Protein AF-E1F7E7-F1 (afdb_monomer_lite)

Sequence (342 aa):
MSQYYEPQNQPAEQGLVDSKRPFWAVEDFLESVDVELNMNDEAIWRLSDFNSRAVPPAIIDPRVIVVDGPIGAGKSTFCRHLKKYLIDHGFEATIIEEAVADKRFGENGGITLEEYYKNPRELAFQFQEQVVHALGKQLLHCRFAEEYQQYDFIIFDRWLPSASAFILFKMRDGYITKEQGQYLHYLIDHYMLRAGILPAFHIRFAIDPSICEDHIKDRASDDPHRLCELEALDTIRQTNDFLLEHRGVYNPLVAIEPGNVRTIWSGGQYCLIKAAAVTRQFVITDAWFEDNELHNRQYNFTIGDMQISSEIFFERLFAWARKKLFKAEPLSFENFEKVLTE

Radius of gyration: 20.92 Å; chains: 1; bounding box: 57×59×51 Å

Foldseek 3Di:
DDDDDDPPDDDDDDDDDDDPDPLQALVNLVVLFPVVCLPDVVNQVVLQPDDDPDQPAQFEDLQEAEEAAAQLLCRVVLQVVLCVVQVVVPFAEDEDEQLLPPPCQCVVVAAHPLNCLVPVLQCVLRSLLSSLVSLLVVLQCCQPPPVNVRGLHYYYHDHSLLSLLVLSLCSNVVSAPSVSSVVSLVSSLVSCRRSSYDYLAYEYELEQLVSSLVSLVVVCVVDVVSVSCPVCSVVSSSSNVSCNVVVSDRDRGDPDDPPDPDDDRRNSNVSVVLVVVNRHYWYWHDWDWDQDPVRPTWIWTDTPNDIDTSVVVSVVSVVVSVVAVVPDDGCDPVNVVVVVVD

pLDDT: mean 71.02, std 20.92, range [21.3, 96.75]

Structure (mmCIF, N/CA/C/O backbone):
data_AF-E1F7E7-F1
#
_entry.id   AF-E1F7E7-F1
#
loop_
_atom_site.group_PDB
_atom_site.id
_atom_site.type_symbol
_atom_site.label_atom_id
_atom_site.label_alt_id
_atom_site.label_comp_id
_atom_site.label_asym_id
_atom_site.label_entity_id
_atom_site.label_seq_id
_atom_site.pdbx_PDB_ins_code
_atom_site.Cartn_x
_atom_site.Cartn_y
_atom_site.Cartn_z
_atom_site.occupancy
_atom_site.B_iso_or_equiv
_atom_site.auth_seq_id
_atom_site.auth_comp_id
_atom_site.auth_asym_id
_atom_site.auth_atom_id
_atom_site.pdbx_PDB_model_num
ATOM 1 N N . MET A 1 1 ? 14.581 -4.911 25.663 1.00 23.80 1 MET A N 1
ATOM 2 C CA . MET A 1 1 ? 15.454 -3.736 25.490 1.00 23.80 1 MET A CA 1
ATOM 3 C C . MET A 1 1 ? 15.663 -3.576 24.005 1.00 23.80 1 MET A C 1
ATOM 5 O O . MET A 1 1 ? 16.157 -4.499 23.375 1.00 23.80 1 MET A O 1
ATOM 9 N N . SER A 1 2 ? 15.136 -2.481 23.463 1.00 30.42 2 SER A N 1
ATOM 10 C CA . SER A 1 2 ? 15.413 -2.015 22.110 1.00 30.42 2 SER A CA 1
ATOM 11 C C . SER A 1 2 ? 16.918 -1.871 21.920 1.00 30.42 2 SER A C 1
ATOM 13 O O . SER A 1 2 ? 17.578 -1.443 22.864 1.00 30.42 2 SER A O 1
ATOM 15 N N . GLN A 1 3 ? 17.424 -2.208 20.730 1.00 21.30 3 GLN A N 1
ATOM 16 C CA . GLN A 1 3 ? 18.365 -1.382 19.969 1.00 21.30 3 GLN A CA 1
ATOM 17 C C . GLN A 1 3 ? 18.886 -2.094 18.702 1.00 21.30 3 GLN A C 1
ATOM 19 O O . GLN A 1 3 ? 19.358 -3.220 18.758 1.00 21.30 3 GLN A O 1
ATOM 24 N N . TYR A 1 4 ? 18.782 -1.345 17.602 1.00 26.48 4 TYR A N 1
ATOM 25 C CA . TYR A 1 4 ? 19.621 -1.286 16.402 1.00 26.48 4 TYR A CA 1
ATOM 26 C C . TYR A 1 4 ? 19.690 -2.421 15.362 1.00 26.48 4 TYR A C 1
ATOM 28 O O . TYR A 1 4 ? 20.018 -3.574 15.605 1.00 26.48 4 TYR A O 1
ATOM 36 N N . TYR A 1 5 ? 19.408 -1.959 14.142 1.00 27.27 5 TYR A N 1
ATOM 37 C CA . TYR A 1 5 ? 19.838 -2.432 12.834 1.00 27.27 5 TYR A CA 1
ATOM 38 C C . TYR A 1 5 ? 21.371 -2.282 12.746 1.00 27.27 5 TYR A C 1
ATOM 40 O O . TYR A 1 5 ? 21.868 -1.174 12.941 1.00 27.27 5 TYR A O 1
ATOM 48 N N . GLU A 1 6 ? 22.116 -3.348 12.445 1.00 26.31 6 GLU A N 1
ATOM 49 C CA . GLU A 1 6 ? 23.530 -3.255 12.046 1.00 26.31 6 GLU A CA 1
ATOM 50 C C . GLU A 1 6 ? 23.687 -3.723 10.584 1.00 26.31 6 GLU A C 1
ATOM 52 O O . GLU A 1 6 ? 23.492 -4.908 10.308 1.00 26.31 6 GLU A O 1
ATOM 57 N N . PRO A 1 7 ? 24.048 -2.827 9.641 1.00 31.36 7 PRO A N 1
ATOM 58 C CA . PRO A 1 7 ? 24.218 -3.137 8.213 1.00 31.36 7 PRO A CA 1
ATOM 59 C C . PRO A 1 7 ? 25.496 -3.911 7.827 1.00 31.36 7 PRO A C 1
ATOM 61 O O . PRO A 1 7 ? 25.862 -3.919 6.659 1.00 31.36 7 PRO A O 1
ATOM 64 N N . GLN A 1 8 ? 26.230 -4.523 8.764 1.00 32.47 8 GLN A N 1
ATOM 65 C CA . GLN A 1 8 ? 27.632 -4.921 8.515 1.00 32.47 8 GLN A CA 1
ATOM 66 C C . GLN A 1 8 ? 27.903 -6.431 8.424 1.00 32.47 8 GLN A C 1
ATOM 68 O O . GLN A 1 8 ? 29.053 -6.848 8.513 1.00 32.47 8 GLN A O 1
ATOM 73 N N . ASN A 1 9 ? 26.891 -7.271 8.193 1.00 28.05 9 ASN A N 1
ATOM 74 C CA . ASN A 1 9 ? 27.091 -8.718 8.041 1.00 28.05 9 ASN A CA 1
ATOM 75 C C . ASN A 1 9 ? 26.498 -9.261 6.731 1.00 28.05 9 ASN A C 1
ATOM 77 O O . ASN A 1 9 ? 25.464 -9.920 6.754 1.00 28.05 9 ASN A O 1
ATOM 81 N N . GLN A 1 10 ? 27.178 -9.040 5.600 1.00 30.22 10 GLN A N 1
ATOM 82 C CA . GLN A 1 10 ? 27.965 -10.087 4.919 1.00 30.22 10 GLN A CA 1
ATOM 83 C C . GLN A 1 10 ? 28.640 -9.564 3.628 1.00 30.22 10 GLN A C 1
ATOM 85 O O . GLN A 1 10 ? 28.115 -8.660 2.983 1.00 30.22 10 GLN A O 1
ATOM 90 N N . PRO A 1 11 ? 29.809 -10.117 3.244 1.00 33.47 11 PRO A N 1
ATOM 91 C CA . PRO A 1 11 ? 30.557 -9.708 2.062 1.00 33.47 11 PRO A CA 1
ATOM 92 C C . PRO A 1 11 ? 30.103 -10.501 0.828 1.00 33.47 11 PRO A C 1
ATOM 94 O O . PRO A 1 11 ? 30.000 -11.725 0.883 1.00 33.47 11 PRO A O 1
ATOM 97 N N . ALA A 1 12 ? 29.926 -9.836 -0.311 1.00 29.81 12 ALA A N 1
ATOM 98 C CA . ALA A 1 12 ? 29.993 -10.516 -1.600 1.00 29.81 12 ALA A CA 1
ATOM 99 C C . ALA A 1 12 ? 31.418 -10.370 -2.150 1.00 29.81 12 ALA A C 1
ATOM 101 O O . ALA A 1 12 ? 31.915 -9.260 -2.352 1.00 29.81 12 ALA A O 1
ATOM 102 N N . GLU A 1 13 ? 32.095 -11.505 -2.326 1.00 30.09 13 GLU A N 1
ATOM 103 C CA . GLU A 1 13 ? 33.429 -11.598 -2.914 1.00 30.09 13 GLU A CA 1
ATOM 104 C C . GLU A 1 13 ? 33.496 -10.991 -4.325 1.00 30.09 13 GLU A C 1
ATOM 106 O O . GLU A 1 13 ? 32.544 -11.002 -5.105 1.00 30.09 13 GLU A O 1
ATOM 111 N N . GLN A 1 14 ? 34.678 -10.460 -4.637 1.00 34.84 14 GLN A N 1
ATOM 112 C CA . GLN A 1 14 ? 35.001 -9.763 -5.873 1.00 34.84 14 GLN A CA 1
ATOM 113 C C . GLN A 1 14 ? 35.002 -10.681 -7.099 1.00 34.84 14 GLN A C 1
ATOM 115 O O . GLN A 1 14 ? 35.739 -11.664 -7.158 1.00 34.84 14 GLN A O 1
ATOM 120 N N . GLY A 1 15 ? 34.319 -10.218 -8.148 1.00 38.06 15 GLY A N 1
ATOM 121 C CA . GLY A 1 15 ? 34.655 -10.539 -9.532 1.00 38.06 15 GLY A CA 1
ATOM 122 C C . GLY A 1 15 ? 33.572 -11.298 -10.280 1.00 38.06 15 GLY A C 1
ATOM 123 O O . GLY A 1 15 ? 33.699 -12.502 -10.432 1.00 38.06 15 GLY A O 1
ATOM 124 N N . LEU A 1 16 ? 32.556 -10.581 -10.783 1.00 32.88 16 LEU A N 1
ATOM 125 C CA . LEU A 1 16 ? 31.755 -10.908 -11.980 1.00 32.88 16 LEU A CA 1
ATOM 126 C C . LEU A 1 16 ? 30.580 -9.919 -12.120 1.00 32.88 16 LEU A C 1
ATOM 128 O O . LEU A 1 16 ? 29.428 -10.298 -11.963 1.00 32.88 16 LEU A O 1
ATOM 132 N N . VAL A 1 17 ? 30.842 -8.647 -12.441 1.00 32.62 17 VAL A N 1
ATOM 133 C CA . VAL A 1 17 ? 29.815 -7.785 -13.059 1.00 32.62 17 VAL A CA 1
ATOM 134 C C . VAL A 1 17 ? 30.469 -6.921 -14.138 1.00 32.62 17 VAL A C 1
ATOM 136 O O . VAL A 1 17 ? 31.483 -6.261 -13.915 1.00 32.62 17 VAL A O 1
ATOM 139 N N . ASP A 1 18 ? 29.908 -7.020 -15.338 1.00 32.31 18 ASP A N 1
ATOM 140 C CA . ASP A 1 18 ? 30.358 -6.439 -16.600 1.00 32.31 18 ASP A CA 1
ATOM 141 C C . ASP A 1 18 ? 30.410 -4.895 -16.558 1.00 32.31 18 ASP A C 1
ATOM 143 O O . ASP A 1 18 ? 29.468 -4.216 -16.152 1.00 32.31 18 ASP A O 1
ATOM 147 N N . SER A 1 19 ? 31.537 -4.329 -16.989 1.00 34.06 19 SER A N 1
ATOM 148 C CA . SER A 1 19 ? 32.031 -2.984 -16.656 1.00 34.06 19 SER A CA 1
ATOM 149 C C . SER A 1 19 ? 31.518 -1.846 -17.548 1.00 34.06 19 SER A C 1
ATOM 151 O O . SER A 1 19 ? 32.189 -0.820 -17.683 1.00 34.06 19 SER A O 1
ATOM 153 N N . LYS A 1 20 ? 30.361 -1.989 -18.209 1.00 33.56 20 LYS A N 1
ATOM 154 C CA . LYS A 1 20 ? 29.950 -1.016 -19.248 1.00 33.56 20 LYS A CA 1
ATOM 155 C C . LYS A 1 20 ? 28.542 -0.438 -19.169 1.00 33.56 20 LYS A C 1
ATOM 157 O O . LYS A 1 20 ? 28.141 0.275 -20.089 1.00 33.56 20 LYS A O 1
ATOM 162 N N . ARG A 1 21 ? 27.822 -0.619 -18.064 1.00 35.22 21 ARG A N 1
ATOM 163 C CA . ARG A 1 21 ? 26.682 0.245 -17.711 1.00 35.22 21 ARG A CA 1
ATOM 164 C C . ARG A 1 21 ? 26.723 0.518 -16.211 1.00 35.22 21 ARG A C 1
ATOM 166 O O . ARG A 1 21 ? 27.009 -0.422 -15.474 1.00 35.22 21 ARG A O 1
ATOM 173 N N . PRO A 1 22 ? 26.469 1.752 -15.746 1.00 37.91 22 PRO A N 1
ATOM 174 C CA . PRO A 1 22 ? 26.383 2.002 -14.322 1.00 37.91 22 PRO A CA 1
ATOM 175 C C . PRO A 1 22 ? 25.060 1.399 -13.840 1.00 37.91 22 PRO A C 1
ATOM 177 O O . PRO A 1 22 ? 23.999 2.011 -13.948 1.00 37.91 22 PRO A O 1
ATOM 180 N N . PHE A 1 23 ? 25.122 0.143 -13.405 1.00 40.44 23 PHE A N 1
ATOM 181 C CA . PHE 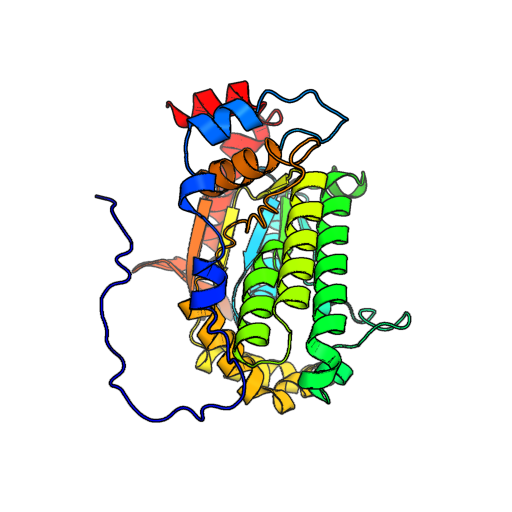A 1 23 ? 24.140 -0.411 -12.492 1.00 40.44 23 PHE A CA 1
ATOM 182 C C . PHE A 1 23 ? 24.378 0.303 -11.168 1.00 40.44 23 PHE A C 1
ATOM 184 O O . PHE A 1 23 ? 25.409 0.096 -10.536 1.00 40.44 23 PHE A O 1
ATOM 191 N N . TRP A 1 24 ? 23.480 1.218 -10.826 1.00 47.66 24 TRP A N 1
ATOM 192 C CA . TRP A 1 24 ? 23.443 1.809 -9.498 1.00 47.66 24 TRP A CA 1
ATOM 193 C C . TRP A 1 24 ? 22.647 0.846 -8.630 1.00 47.66 24 TRP A C 1
ATOM 195 O O . TRP A 1 24 ? 21.493 0.550 -8.953 1.00 47.66 24 TRP A O 1
ATOM 205 N N . ALA A 1 25 ? 23.276 0.311 -7.592 1.00 54.91 25 ALA A N 1
ATOM 206 C CA . ALA A 1 25 ? 22.600 -0.566 -6.654 1.00 54.91 25 ALA A CA 1
ATOM 207 C C . ALA A 1 25 ? 21.580 0.263 -5.838 1.00 54.91 25 ALA A C 1
ATOM 209 O O . ALA A 1 25 ? 21.714 1.485 -5.724 1.00 54.91 25 ALA A O 1
ATOM 210 N N . VAL A 1 26 ? 20.520 -0.357 -5.306 1.00 49.59 26 VAL A N 1
ATOM 211 C CA . VAL A 1 26 ? 19.515 0.347 -4.469 1.00 49.59 26 VAL A CA 1
ATOM 212 C C . VAL A 1 26 ? 20.194 1.001 -3.265 1.00 49.59 26 VAL A C 1
ATOM 214 O O . VAL A 1 26 ? 19.817 2.091 -2.839 1.00 49.59 26 VAL A O 1
ATOM 217 N N . GLU A 1 27 ? 21.247 0.357 -2.785 1.00 52.66 27 GLU A N 1
ATOM 218 C CA . GLU A 1 27 ? 22.168 0.796 -1.753 1.00 52.66 27 GLU A CA 1
ATOM 219 C C . GLU A 1 27 ? 22.788 2.151 -2.114 1.00 52.66 27 GLU A C 1
ATOM 221 O O . GLU A 1 27 ? 22.689 3.072 -1.315 1.00 52.66 27 GLU A O 1
ATOM 226 N N . ASP A 1 28 ? 23.277 2.349 -3.344 1.00 53.03 28 ASP A N 1
ATOM 227 C CA . ASP A 1 28 ? 23.851 3.631 -3.788 1.00 53.03 28 ASP A CA 1
ATOM 228 C C . ASP A 1 28 ? 22.810 4.766 -3.795 1.00 53.03 28 ASP A C 1
ATOM 230 O O . ASP A 1 28 ? 23.128 5.939 -3.578 1.00 53.03 28 ASP A O 1
ATOM 234 N N . PHE A 1 29 ? 21.544 4.445 -4.091 1.00 52.44 29 PHE A N 1
ATOM 235 C CA . PHE A 1 29 ? 20.455 5.417 -4.008 1.00 52.44 29 PHE A CA 1
ATOM 236 C C . PHE A 1 29 ? 20.167 5.791 -2.553 1.00 52.44 29 PHE A C 1
ATOM 238 O O . PHE A 1 29 ? 20.100 6.984 -2.246 1.00 52.44 29 PHE A O 1
ATOM 245 N N . LEU A 1 30 ? 20.045 4.795 -1.672 1.00 48.91 30 LEU A N 1
ATOM 246 C CA . LEU A 1 30 ? 19.826 4.994 -0.240 1.00 48.91 30 LEU A CA 1
ATOM 247 C C . LEU A 1 30 ? 20.995 5.739 0.420 1.00 48.91 30 LEU A C 1
ATOM 249 O O . LEU A 1 30 ? 20.752 6.629 1.225 1.00 48.91 30 LEU A O 1
ATOM 253 N N . GLU A 1 31 ? 22.237 5.450 0.032 1.00 50.66 31 GLU A N 1
ATOM 254 C CA . GLU A 1 31 ? 23.447 6.149 0.486 1.00 50.66 31 GLU A CA 1
ATOM 255 C C . GLU A 1 31 ? 23.534 7.582 -0.051 1.00 50.66 31 GLU A C 1
ATOM 257 O O . GLU A 1 31 ? 24.062 8.469 0.617 1.00 50.66 31 GLU A O 1
ATOM 262 N N . SER A 1 32 ? 22.993 7.845 -1.246 1.00 46.47 32 SER A N 1
ATOM 263 C CA . SER A 1 32 ? 22.914 9.209 -1.785 1.00 46.47 32 SER A CA 1
ATOM 264 C C . SER A 1 32 ? 21.874 10.088 -1.084 1.00 46.47 32 SER A C 1
ATOM 266 O O . SER A 1 32 ? 21.859 11.303 -1.295 1.00 46.47 32 SER A O 1
ATOM 268 N N . VAL A 1 33 ? 21.005 9.490 -0.266 1.00 46.53 33 VAL A N 1
ATOM 269 C CA . VAL A 1 33 ? 20.040 10.200 0.571 1.00 46.53 33 VAL A CA 1
ATOM 270 C C . VAL A 1 33 ? 20.626 10.319 1.974 1.00 46.53 33 VAL A C 1
ATOM 272 O O . VAL A 1 33 ? 20.743 9.337 2.698 1.00 46.53 33 VAL A O 1
ATOM 275 N N . ASP A 1 34 ? 20.985 11.536 2.383 1.00 48.97 34 ASP A N 1
ATOM 276 C CA . ASP A 1 34 ? 21.579 11.773 3.702 1.00 48.97 34 ASP A CA 1
ATOM 277 C C . ASP A 1 34 ? 20.511 11.693 4.809 1.00 48.97 34 ASP A C 1
ATOM 279 O O . ASP A 1 34 ? 19.852 12.673 5.167 1.00 48.97 34 ASP A O 1
ATOM 283 N N . VAL A 1 35 ? 20.292 10.479 5.316 1.00 44.72 35 VAL A N 1
ATOM 284 C CA . VAL A 1 35 ? 19.327 10.188 6.386 1.00 44.72 35 VAL A CA 1
ATOM 285 C C . VAL A 1 35 ? 19.744 10.839 7.711 1.00 44.72 35 VAL A C 1
ATOM 287 O O . VAL A 1 35 ? 18.876 11.268 8.471 1.00 44.72 35 VAL A O 1
ATOM 290 N N . GLU A 1 36 ? 21.045 10.971 7.984 1.00 43.16 36 GLU A N 1
ATOM 291 C CA . GLU A 1 36 ? 21.549 11.564 9.230 1.00 43.16 36 GLU A CA 1
ATOM 292 C C . GLU A 1 36 ? 21.272 13.071 9.298 1.00 43.16 36 GLU A C 1
ATOM 294 O O . GLU A 1 36 ? 20.813 13.567 10.332 1.00 43.16 36 GLU A O 1
ATOM 299 N N . LEU A 1 37 ? 21.442 13.797 8.186 1.00 46.12 37 LEU A N 1
ATOM 300 C CA . LEU A 1 37 ? 21.036 15.203 8.072 1.00 46.12 37 LEU A CA 1
ATOM 301 C C . LEU A 1 37 ? 19.534 15.396 8.329 1.00 46.12 37 LEU A C 1
ATOM 303 O O . LEU A 1 37 ? 19.144 16.390 8.946 1.00 46.12 37 LEU A O 1
ATOM 307 N N . ASN A 1 38 ? 18.696 14.444 7.907 1.00 41.12 38 ASN A N 1
ATOM 308 C CA . ASN A 1 38 ? 17.238 14.493 8.086 1.00 41.12 38 ASN A CA 1
ATOM 309 C C . ASN A 1 38 ? 16.777 14.153 9.512 1.00 41.12 38 ASN A C 1
ATOM 311 O O . ASN A 1 38 ? 15.628 14.422 9.870 1.00 41.12 38 ASN A O 1
ATOM 315 N N . MET A 1 39 ? 17.656 13.565 10.326 1.00 44.25 39 MET A N 1
ATOM 316 C CA . MET A 1 39 ? 17.372 13.168 11.706 1.00 44.25 39 MET A CA 1
ATOM 317 C C . MET A 1 39 ? 18.038 14.066 12.759 1.00 44.25 39 MET A C 1
ATOM 319 O O . MET A 1 39 ? 17.847 13.838 13.952 1.00 44.25 39 MET A O 1
ATOM 323 N N . ASN A 1 40 ? 18.788 15.092 12.351 1.00 54.09 40 ASN A N 1
ATOM 324 C CA . ASN A 1 40 ? 19.423 16.035 13.271 1.00 54.09 40 ASN A CA 1
ATOM 325 C C . ASN A 1 40 ? 18.404 17.036 13.853 1.00 54.09 40 ASN A C 1
ATOM 327 O O . ASN A 1 40 ? 17.783 17.799 13.112 1.00 54.09 40 ASN A O 1
ATOM 331 N N . ASP A 1 41 ? 18.295 17.089 15.185 1.00 51.03 41 ASP A N 1
ATOM 332 C CA . ASP A 1 41 ? 17.372 17.960 15.928 1.00 51.03 41 ASP A CA 1
ATOM 333 C C . ASP A 1 41 ? 17.524 19.466 15.611 1.00 51.03 41 ASP A C 1
ATOM 335 O O . ASP A 1 41 ? 16.538 20.203 15.614 1.00 51.03 41 ASP A O 1
ATOM 339 N N . GLU A 1 42 ? 18.729 19.950 15.283 1.00 56.22 42 GLU A N 1
ATOM 340 C CA . GLU A 1 42 ? 18.957 21.356 14.913 1.00 56.22 42 GLU A CA 1
ATOM 341 C C . GLU A 1 42 ? 18.470 21.665 13.491 1.00 56.22 42 GLU A C 1
ATOM 343 O O . GLU A 1 42 ? 17.891 22.729 13.244 1.00 56.22 42 GLU A O 1
ATOM 348 N N . ALA A 1 43 ? 18.677 20.730 12.557 1.00 49.91 43 ALA A N 1
ATOM 349 C CA . ALA A 1 43 ? 18.090 20.826 11.226 1.00 49.91 43 ALA A CA 1
ATOM 350 C C . ALA A 1 43 ? 16.564 20.826 11.368 1.00 49.91 43 ALA A C 1
ATOM 352 O O . ALA A 1 43 ? 15.912 21.774 10.951 1.00 49.91 43 ALA A O 1
ATOM 353 N N . ILE A 1 44 ? 16.015 19.852 12.088 1.00 48.62 44 ILE A N 1
ATOM 354 C CA . ILE A 1 44 ? 14.592 19.723 12.420 1.00 48.62 44 ILE A CA 1
ATOM 355 C C . ILE A 1 44 ? 13.988 21.019 12.998 1.00 48.62 44 ILE A C 1
ATOM 357 O O . ILE A 1 44 ? 12.941 21.466 12.530 1.00 48.62 44 ILE A O 1
ATOM 361 N N . TRP A 1 45 ? 14.647 21.661 13.967 1.00 48.94 45 TRP A N 1
ATOM 362 C CA . TRP A 1 45 ? 14.143 22.876 14.619 1.00 48.94 45 TRP A CA 1
ATOM 363 C C . TRP A 1 45 ? 14.084 24.086 13.672 1.00 48.94 45 TRP A C 1
ATOM 365 O O . TRP A 1 45 ? 13.079 24.797 13.604 1.00 48.94 45 TRP A O 1
ATOM 375 N N . ARG A 1 46 ? 15.127 24.298 12.858 1.00 47.97 46 ARG A N 1
ATOM 376 C CA . ARG A 1 46 ? 15.145 25.380 11.849 1.00 47.97 46 ARG A CA 1
ATOM 377 C C . ARG A 1 46 ? 14.072 25.195 10.777 1.00 47.97 46 ARG A C 1
ATOM 379 O O . ARG A 1 46 ? 13.627 26.156 10.151 1.00 47.97 46 ARG A O 1
ATOM 386 N N . LEU A 1 47 ? 13.687 23.946 10.554 1.00 45.34 47 LEU A N 1
ATOM 387 C CA . LEU A 1 47 ? 12.738 23.519 9.544 1.00 45.34 47 LEU A CA 1
ATOM 388 C C . LEU A 1 47 ? 11.272 23.647 10.006 1.00 45.34 47 LEU A C 1
ATOM 390 O O . LEU A 1 47 ? 10.398 23.798 9.147 1.00 45.34 47 LEU A O 1
ATOM 394 N N . SER A 1 48 ? 11.000 23.649 11.318 1.00 45.66 48 SER A N 1
ATOM 395 C CA . SER A 1 48 ? 9.676 23.920 11.906 1.00 45.66 48 SER A CA 1
ATOM 396 C C . SER A 1 48 ? 9.309 25.409 11.996 1.00 45.66 48 SER A C 1
ATOM 398 O O . SER A 1 48 ? 8.127 25.736 12.063 1.00 45.66 48 SER A O 1
ATOM 400 N N . ASP A 1 49 ? 10.290 26.313 11.942 1.00 46.31 49 ASP A N 1
ATOM 401 C CA . ASP A 1 49 ? 10.113 27.751 12.219 1.00 46.31 49 ASP A CA 1
ATOM 402 C C . ASP A 1 49 ? 9.719 28.606 10.986 1.00 46.31 49 ASP A C 1
ATOM 404 O O . ASP A 1 49 ? 9.672 29.838 11.041 1.00 46.31 49 ASP A O 1
ATOM 408 N N . PHE A 1 50 ? 9.421 27.983 9.836 1.00 41.78 50 PHE A N 1
ATOM 409 C CA . PHE A 1 50 ? 9.126 28.700 8.588 1.00 41.78 50 PHE A CA 1
ATOM 410 C C . PHE A 1 50 ? 7.624 28.923 8.345 1.00 41.78 50 PHE A C 1
ATOM 412 O O . PHE A 1 50 ? 6.846 27.993 8.136 1.00 41.78 50 PHE A O 1
ATOM 419 N N . ASN A 1 51 ? 7.240 30.203 8.307 1.00 43.44 51 ASN A N 1
ATOM 420 C CA . ASN A 1 51 ? 5.874 30.705 8.145 1.00 43.44 51 ASN A CA 1
ATOM 421 C C . ASN A 1 51 ? 5.061 30.050 7.006 1.00 43.44 51 ASN A C 1
ATOM 423 O O . ASN A 1 51 ? 5.343 30.188 5.813 1.00 43.44 51 ASN A O 1
ATOM 427 N N . SER A 1 52 ? 3.980 29.416 7.450 1.00 42.91 52 SER A N 1
ATOM 428 C CA . SER A 1 52 ? 2.791 28.911 6.767 1.00 42.91 52 SER A CA 1
ATOM 429 C C . SER A 1 52 ? 2.316 29.694 5.528 1.00 42.91 52 SER A C 1
ATOM 431 O O . SER A 1 52 ? 1.614 30.702 5.592 1.00 42.91 52 SER A O 1
ATOM 433 N N . ARG A 1 53 ? 2.524 29.101 4.349 1.00 41.44 53 ARG A N 1
ATOM 434 C CA . ARG A 1 53 ? 1.494 29.122 3.297 1.00 41.44 53 ARG A CA 1
ATOM 435 C C . ARG A 1 53 ? 0.708 27.813 3.370 1.00 41.44 53 ARG A C 1
ATOM 437 O O . ARG A 1 53 ? 1.036 26.856 2.685 1.00 41.44 53 ARG A O 1
ATOM 444 N N . ALA A 1 54 ? -0.286 27.806 4.262 1.00 48.38 54 ALA A N 1
ATOM 445 C CA . ALA A 1 54 ? -1.432 26.892 4.359 1.00 48.38 54 ALA A CA 1
ATOM 446 C C . ALA A 1 54 ? -1.215 25.426 3.915 1.00 48.38 54 ALA A C 1
ATOM 448 O O . ALA A 1 54 ? -1.953 24.911 3.076 1.00 48.38 54 ALA A O 1
ATOM 449 N N . VAL A 1 55 ? -0.232 24.736 4.496 1.00 47.69 55 VAL A N 1
ATOM 450 C CA . VAL A 1 55 ? -0.240 23.268 4.557 1.00 47.69 55 VAL A CA 1
ATOM 451 C C . VAL A 1 55 ? -0.747 22.910 5.955 1.00 47.69 55 VAL A C 1
ATOM 453 O O . VAL A 1 55 ? -0.169 23.408 6.925 1.00 47.69 55 VAL A O 1
ATOM 456 N N . PRO A 1 56 ? -1.856 22.159 6.097 1.00 50.09 56 PRO A N 1
ATOM 457 C CA . PRO A 1 56 ? -2.357 21.790 7.415 1.00 50.09 56 PRO A CA 1
ATOM 458 C C . PRO A 1 56 ? -1.283 20.982 8.162 1.00 50.09 56 PRO A C 1
ATOM 460 O O . PRO A 1 56 ? -0.569 20.205 7.524 1.00 50.09 56 PRO A O 1
ATOM 463 N N . PRO A 1 57 ? -1.139 21.152 9.490 1.00 52.97 57 PRO A N 1
ATOM 464 C CA . PRO A 1 57 ? -0.196 20.349 10.260 1.00 52.97 57 PRO A CA 1
ATOM 465 C C . PRO A 1 57 ? -0.506 18.866 10.041 1.00 52.97 57 PRO A C 1
ATOM 467 O O . PRO A 1 57 ? -1.681 18.492 9.953 1.00 52.97 57 PRO A O 1
ATOM 470 N N . ALA A 1 58 ? 0.530 18.030 9.928 1.00 64.31 58 ALA A N 1
ATOM 471 C CA . ALA A 1 58 ? 0.296 16.601 9.796 1.00 64.31 58 ALA A CA 1
ATOM 472 C C . ALA A 1 58 ? -0.353 16.075 11.081 1.00 64.31 58 ALA A C 1
ATOM 474 O O . ALA A 1 58 ? 0.098 16.390 12.183 1.00 64.31 58 ALA A O 1
ATOM 475 N N . ILE A 1 59 ? -1.415 15.290 10.931 1.00 65.06 59 ILE A N 1
ATOM 476 C CA . ILE A 1 59 ? -2.148 14.693 12.042 1.00 65.06 59 ILE A CA 1
ATOM 477 C C . ILE A 1 59 ? -2.087 13.176 11.964 1.00 65.06 59 ILE A C 1
ATOM 479 O O . ILE A 1 59 ? -2.039 12.593 10.881 1.00 65.06 59 ILE A O 1
ATOM 483 N N . ILE A 1 60 ? -2.172 12.539 13.124 1.00 70.00 60 ILE A N 1
ATOM 484 C CA . ILE A 1 60 ? -2.530 11.126 13.207 1.00 70.00 60 ILE A CA 1
ATOM 485 C C . ILE A 1 60 ? -4.041 11.067 13.280 1.00 70.00 60 ILE A C 1
ATOM 487 O O . ILE A 1 60 ? -4.635 11.576 14.233 1.00 70.00 60 ILE A O 1
ATOM 491 N N . ASP A 1 61 ? -4.651 10.466 12.270 1.00 78.00 61 ASP A N 1
ATOM 492 C CA . ASP A 1 61 ? -6.088 10.274 12.243 1.00 78.00 61 ASP A CA 1
ATOM 493 C C . ASP A 1 61 ? -6.427 8.924 12.900 1.00 78.00 61 ASP A C 1
ATOM 495 O O . ASP A 1 61 ? -6.085 7.871 12.351 1.00 78.00 61 ASP A O 1
ATOM 499 N N . PRO A 1 62 ? -7.091 8.916 14.074 1.00 74.69 62 PRO A N 1
ATOM 500 C CA . PRO A 1 62 ? -7.460 7.684 14.771 1.00 74.69 62 PRO A CA 1
ATOM 501 C C . PRO A 1 62 ? -8.422 6.794 13.978 1.00 74.69 62 PRO A C 1
ATOM 503 O O . PRO A 1 62 ? -8.552 5.617 14.310 1.00 74.69 62 PRO A O 1
ATOM 506 N N . ARG A 1 63 ? -9.077 7.343 12.949 1.00 86.44 63 ARG A N 1
ATOM 507 C CA . ARG A 1 63 ? -10.004 6.628 12.067 1.00 86.44 63 ARG A CA 1
ATOM 508 C C . ARG A 1 63 ? -9.271 5.843 10.983 1.00 86.44 63 ARG A C 1
ATOM 510 O O . ARG A 1 63 ? -9.827 4.888 10.449 1.00 86.44 63 ARG A O 1
ATOM 517 N N . VAL A 1 64 ? -8.045 6.244 10.636 1.00 88.19 64 VAL A N 1
ATOM 518 C CA . VAL A 1 64 ? -7.314 5.695 9.488 1.00 88.19 64 VAL A CA 1
ATOM 519 C C . VAL A 1 64 ? -6.509 4.461 9.896 1.00 88.19 64 VAL A C 1
ATOM 521 O O . VAL A 1 64 ? -5.635 4.513 10.768 1.00 88.19 64 VAL A O 1
ATOM 524 N N . ILE A 1 65 ? -6.795 3.353 9.215 1.00 89.50 65 ILE A N 1
ATOM 525 C CA . ILE A 1 65 ? -6.109 2.066 9.337 1.00 89.50 65 ILE A CA 1
ATOM 526 C C . ILE A 1 65 ? -5.498 1.742 7.980 1.00 89.50 65 ILE A C 1
ATOM 528 O O . ILE A 1 65 ? -6.194 1.738 6.971 1.00 89.50 65 ILE A O 1
ATOM 532 N N . VAL A 1 66 ? -4.210 1.440 7.950 1.00 90.00 66 VAL A N 1
ATOM 533 C CA . VAL A 1 66 ? -3.507 0.997 6.746 1.00 90.00 66 VAL A CA 1
ATOM 534 C C . VAL A 1 66 ? -3.244 -0.494 6.835 1.00 90.00 66 VAL A C 1
ATOM 536 O O . VAL A 1 66 ? -2.757 -0.979 7.858 1.00 90.00 66 VAL A O 1
ATOM 539 N N . VAL A 1 67 ? -3.515 -1.202 5.744 1.00 90.19 67 VAL A N 1
ATOM 540 C CA . VAL A 1 67 ? -3.139 -2.600 5.551 1.00 90.19 67 VAL A CA 1
ATOM 541 C C . VAL A 1 67 ? -2.216 -2.689 4.344 1.00 90.19 67 VAL A C 1
ATOM 543 O O . VAL A 1 67 ? -2.593 -2.319 3.236 1.00 90.19 67 VAL A O 1
ATOM 546 N N . ASP A 1 68 ? -1.002 -3.181 4.557 1.00 87.31 68 ASP A N 1
ATOM 547 C CA . ASP A 1 68 ? 0.061 -3.189 3.555 1.00 87.31 68 ASP A CA 1
ATOM 548 C C . ASP A 1 68 ? 0.765 -4.535 3.469 1.00 87.31 68 ASP A C 1
ATOM 550 O O . ASP A 1 68 ? 0.645 -5.369 4.361 1.00 87.31 68 ASP A O 1
ATOM 554 N N . GLY A 1 69 ? 1.492 -4.769 2.377 1.00 83.69 69 GLY A N 1
ATOM 555 C CA . GLY A 1 69 ? 2.269 -5.993 2.184 1.00 83.69 69 GLY A CA 1
ATOM 556 C C . GLY A 1 69 ? 2.269 -6.545 0.752 1.00 83.69 69 GLY A C 1
ATOM 557 O O . GLY A 1 69 ? 1.778 -5.877 -0.175 1.00 83.69 69 GLY A O 1
ATOM 558 N N . PRO A 1 70 ? 2.814 -7.765 0.579 1.00 86.75 70 PRO A N 1
ATOM 559 C CA . PRO A 1 70 ? 3.004 -8.424 -0.710 1.00 86.75 70 PRO A CA 1
ATOM 560 C C . PRO A 1 70 ? 1.722 -8.568 -1.541 1.00 86.75 70 PRO A C 1
ATOM 562 O O . PRO A 1 70 ? 0.591 -8.538 -1.029 1.00 86.75 70 PRO A O 1
ATOM 565 N N . ILE A 1 71 ? 1.891 -8.721 -2.853 1.00 89.19 71 ILE A N 1
ATOM 566 C CA . ILE A 1 71 ? 0.810 -9.102 -3.772 1.00 89.19 71 ILE A CA 1
ATOM 567 C C . ILE A 1 71 ? 0.442 -10.556 -3.461 1.00 89.19 71 ILE A C 1
ATOM 569 O O . ILE A 1 71 ? 1.335 -11.380 -3.327 1.00 89.19 71 ILE A O 1
ATOM 573 N N . GLY A 1 72 ? -0.847 -10.872 -3.311 1.00 88.19 72 GLY A N 1
ATOM 574 C CA . GLY A 1 72 ? -1.298 -12.224 -2.938 1.00 88.19 72 GLY A CA 1
ATOM 575 C C . GLY A 1 72 ? -1.352 -12.504 -1.428 1.00 88.19 72 GLY A C 1
ATOM 576 O O . GLY A 1 72 ? -1.871 -13.533 -1.017 1.00 88.19 72 GLY A O 1
ATOM 577 N N . ALA A 1 73 ? -0.937 -11.571 -0.567 1.00 87.81 73 ALA A N 1
ATOM 578 C CA . ALA A 1 73 ? -0.892 -11.796 0.885 1.00 87.81 73 ALA A CA 1
ATOM 579 C C . ALA A 1 73 ? -2.263 -11.845 1.610 1.00 87.81 73 ALA A C 1
ATOM 581 O O . ALA A 1 73 ? -2.304 -11.878 2.831 1.00 87.81 73 ALA A O 1
ATOM 582 N N . GLY A 1 74 ? -3.398 -11.780 0.903 1.00 87.12 74 GLY A N 1
ATOM 583 C CA . GLY A 1 74 ? -4.733 -11.812 1.534 1.00 87.12 74 GLY A CA 1
ATOM 584 C C . GLY A 1 74 ? -5.227 -10.485 2.142 1.00 87.12 74 GLY A C 1
ATOM 585 O O . GLY A 1 74 ? -6.262 -10.459 2.807 1.00 87.12 74 GLY A O 1
ATOM 586 N N . LYS A 1 75 ? -4.542 -9.364 1.874 1.00 90.56 75 LYS A N 1
ATOM 587 C CA . LYS A 1 75 ? -4.851 -8.023 2.423 1.00 90.56 75 LYS A CA 1
ATOM 588 C C . LYS A 1 75 ? -6.297 -7.576 2.200 1.00 90.56 75 LYS A C 1
ATOM 590 O O . LYS A 1 75 ? -6.997 -7.271 3.158 1.00 90.56 75 LYS A O 1
ATOM 595 N N . SER A 1 76 ? -6.789 -7.616 0.961 1.00 89.81 76 SER A N 1
ATOM 596 C CA . SER A 1 76 ? -8.156 -7.181 0.643 1.00 89.81 76 SER A CA 1
ATOM 597 C C . SER A 1 76 ? -9.214 -8.026 1.362 1.00 89.81 76 SER A C 1
ATOM 599 O O . SER A 1 76 ? -10.261 -7.516 1.763 1.00 89.81 76 SER A O 1
ATOM 601 N N . THR A 1 77 ? -8.939 -9.318 1.580 1.00 89.19 77 THR A N 1
ATOM 602 C CA . THR A 1 77 ? -9.793 -10.189 2.400 1.00 89.19 77 THR A CA 1
ATOM 603 C C . THR A 1 77 ? -9.766 -9.739 3.856 1.00 89.19 77 THR A C 1
ATOM 605 O O . THR A 1 77 ? -10.831 -9.493 4.419 1.00 89.19 77 THR A O 1
ATOM 608 N N . PHE A 1 78 ? -8.585 -9.517 4.438 1.00 90.38 78 PHE A N 1
ATOM 609 C CA . PHE A 1 78 ? -8.456 -8.949 5.783 1.00 90.38 78 PHE A CA 1
ATOM 610 C C . PHE A 1 78 ? -9.239 -7.630 5.931 1.00 90.38 78 PHE A C 1
ATOM 612 O O . PHE A 1 78 ? -10.025 -7.497 6.869 1.00 90.38 78 PHE A O 1
ATOM 619 N N . CYS A 1 79 ? -9.110 -6.691 4.984 1.00 93.69 79 CYS A N 1
ATOM 620 C CA . CYS A 1 79 ? -9.829 -5.411 4.999 1.00 93.69 79 CYS A CA 1
ATOM 621 C C . CYS A 1 79 ? -11.352 -5.601 5.032 1.00 93.69 79 CYS A C 1
ATOM 623 O O . CYS A 1 79 ? -12.038 -4.956 5.827 1.00 93.69 79 CYS A O 1
ATOM 625 N N . ARG A 1 80 ? -11.893 -6.517 4.215 1.00 93.44 80 ARG A N 1
ATOM 626 C CA . ARG A 1 80 ? -13.332 -6.842 4.205 1.00 93.44 80 ARG A CA 1
ATOM 627 C C . ARG A 1 80 ? -13.803 -7.435 5.530 1.00 93.44 80 ARG A C 1
ATOM 629 O O . ARG A 1 80 ? -14.857 -7.036 6.023 1.00 93.44 80 ARG A O 1
ATOM 636 N N . HIS A 1 81 ? -13.029 -8.349 6.113 1.00 91.31 81 HIS A N 1
ATOM 637 C CA . HIS A 1 81 ? -13.344 -8.936 7.417 1.00 91.31 81 HIS A CA 1
ATOM 638 C C . HIS A 1 81 ? -13.312 -7.888 8.536 1.00 91.31 81 HIS A C 1
ATOM 640 O O . HIS A 1 81 ? -14.238 -7.844 9.345 1.00 91.31 81 HIS A O 1
ATOM 646 N N . LEU A 1 82 ? -12.312 -7.002 8.542 1.00 91.38 82 LEU A N 1
ATOM 647 C CA . LEU A 1 82 ? -12.219 -5.902 9.501 1.00 91.38 82 LEU A CA 1
ATOM 648 C C . LEU A 1 82 ? -13.404 -4.934 9.366 1.00 91.38 82 LEU A C 1
ATOM 650 O O . LEU A 1 82 ? -14.045 -4.614 10.364 1.00 91.38 82 LEU A O 1
ATOM 654 N N . LYS A 1 83 ? -13.750 -4.515 8.140 1.00 95.00 83 LYS A N 1
ATOM 655 C CA . LYS A 1 83 ? -14.926 -3.665 7.888 1.00 95.00 83 LYS A CA 1
ATOM 656 C C . LYS A 1 83 ? -16.206 -4.321 8.401 1.00 95.00 83 LYS A C 1
ATOM 658 O O . LYS A 1 83 ? -16.987 -3.669 9.087 1.00 95.00 83 LYS A O 1
ATOM 663 N N . LYS A 1 84 ? -16.422 -5.601 8.074 1.00 93.44 84 LYS A N 1
ATOM 664 C CA . LYS A 1 84 ? -17.599 -6.344 8.535 1.00 93.44 84 LYS A CA 1
ATOM 665 C C . LYS A 1 84 ? -17.669 -6.372 10.060 1.00 93.44 84 LYS A C 1
ATOM 667 O O . LYS A 1 84 ? -18.714 -6.053 10.611 1.00 93.44 84 LYS A O 1
ATOM 672 N N . TYR A 1 85 ? -16.560 -6.700 10.719 1.00 91.56 85 TYR A N 1
ATOM 673 C CA . TYR A 1 85 ? -16.494 -6.725 12.174 1.00 91.56 85 TYR A CA 1
ATOM 674 C C . TYR A 1 85 ? -16.865 -5.361 12.784 1.00 91.56 85 TYR A C 1
ATOM 676 O O . TYR A 1 85 ? -17.676 -5.314 13.702 1.00 91.56 85 TYR A O 1
ATOM 684 N N . LEU A 1 86 ? -16.345 -4.248 12.250 1.00 90.19 86 LEU A N 1
ATOM 685 C CA . LEU A 1 86 ? -16.667 -2.898 12.739 1.00 90.19 86 LEU A CA 1
ATOM 686 C C . LEU A 1 86 ? -18.159 -2.552 12.582 1.00 90.19 86 LEU A C 1
ATOM 688 O O . LEU A 1 86 ? -18.764 -2.021 13.513 1.00 90.19 86 LEU A O 1
ATOM 692 N N . ILE A 1 87 ? -18.763 -2.904 11.442 1.00 93.06 87 ILE A N 1
ATOM 693 C CA . ILE A 1 87 ? -20.201 -2.703 11.185 1.00 93.06 87 ILE A CA 1
ATOM 694 C C . ILE A 1 87 ? -21.056 -3.555 12.125 1.00 93.06 87 ILE A C 1
ATOM 696 O O . ILE A 1 87 ? -22.020 -3.051 12.700 1.00 93.06 87 ILE A O 1
ATOM 700 N N . ASP A 1 88 ? -20.689 -4.823 12.332 1.00 91.56 88 ASP A N 1
ATOM 701 C CA . ASP A 1 88 ? -21.397 -5.724 13.252 1.00 91.56 88 ASP A CA 1
ATOM 702 C C . ASP A 1 88 ? -21.360 -5.195 14.709 1.00 91.56 88 ASP A C 1
ATOM 704 O O . ASP A 1 88 ? -22.231 -5.529 15.513 1.00 91.56 88 ASP A O 1
ATOM 708 N N . HIS A 1 89 ? -20.403 -4.314 15.033 1.00 88.56 89 HIS A N 1
ATOM 709 C CA . HIS A 1 89 ? -20.272 -3.621 16.322 1.00 88.56 89 HIS A CA 1
ATOM 710 C C . HIS A 1 89 ? -20.823 -2.180 16.323 1.00 88.56 89 HIS A C 1
ATOM 712 O O . HIS A 1 89 ? -20.630 -1.453 17.301 1.00 88.56 89 HIS A O 1
ATOM 718 N N . GLY A 1 90 ? -21.546 -1.776 15.272 1.00 88.94 90 GLY A N 1
ATOM 719 C CA . GLY A 1 90 ? -22.313 -0.528 15.218 1.00 88.94 90 GLY A CA 1
ATOM 720 C C . GLY A 1 90 ? -21.556 0.711 14.733 1.00 88.94 90 GLY A C 1
ATOM 721 O O . GLY A 1 90 ? -21.980 1.815 15.065 1.00 88.94 90 GLY A O 1
ATOM 722 N N . PHE A 1 91 ? -20.462 0.546 13.986 1.00 89.56 91 PHE A N 1
ATOM 723 C CA . PHE A 1 91 ? -19.683 1.654 13.416 1.00 89.56 91 PHE A CA 1
ATOM 724 C C . PHE A 1 91 ? -19.879 1.793 11.910 1.00 89.56 91 PHE A C 1
ATOM 726 O O . PHE A 1 91 ? -20.042 0.805 11.191 1.00 89.56 91 PHE A O 1
ATOM 733 N N . GLU A 1 92 ? -19.741 3.022 11.423 1.00 93.06 92 GLU A N 1
ATOM 734 C CA . GLU A 1 92 ? -19.653 3.312 9.998 1.00 93.06 92 GLU A CA 1
ATOM 735 C C . GLU A 1 92 ? -18.201 3.148 9.534 1.00 93.06 92 GLU A C 1
ATOM 737 O O . GLU A 1 92 ? -17.306 3.899 9.927 1.00 93.06 92 GLU A O 1
ATOM 742 N N . ALA A 1 93 ? -17.944 2.156 8.681 1.00 94.62 93 ALA A N 1
ATOM 743 C CA . ALA A 1 93 ? -16.602 1.854 8.188 1.00 94.62 93 ALA A CA 1
ATOM 744 C C . ALA A 1 93 ? -16.559 1.760 6.660 1.00 94.62 93 ALA A C 1
ATOM 746 O O . ALA A 1 93 ? -17.420 1.142 6.025 1.00 94.62 93 ALA A O 1
ATOM 747 N N . THR A 1 94 ? -15.501 2.307 6.063 1.00 96.75 94 THR A N 1
ATOM 748 C CA . THR A 1 94 ? -15.252 2.216 4.621 1.00 96.75 94 THR A CA 1
ATOM 749 C C . THR A 1 94 ? -13.869 1.660 4.301 1.00 96.75 94 THR A C 1
ATOM 751 O O . THR A 1 94 ? -12.959 1.701 5.129 1.00 96.75 94 THR A O 1
ATOM 754 N N . ILE A 1 95 ? -13.730 1.116 3.091 1.00 96.56 95 ILE A N 1
ATOM 755 C CA . ILE A 1 95 ? -12.456 0.649 2.541 1.00 96.56 95 ILE A CA 1
ATOM 756 C C . ILE A 1 95 ? -12.146 1.513 1.324 1.00 96.56 95 ILE A C 1
ATOM 758 O O . ILE A 1 95 ? -12.973 1.627 0.421 1.00 96.56 95 ILE A O 1
ATOM 762 N N . ILE A 1 96 ? -10.951 2.087 1.304 1.00 94.69 96 ILE A N 1
ATOM 763 C CA . ILE A 1 96 ? -10.337 2.648 0.109 1.00 94.69 96 ILE A CA 1
ATOM 764 C C . ILE A 1 96 ? -9.493 1.523 -0.486 1.00 94.69 96 ILE A C 1
ATOM 766 O O . ILE A 1 96 ? -8.456 1.152 0.067 1.00 94.69 96 ILE A O 1
ATOM 770 N N . GLU A 1 97 ? -10.004 0.921 -1.559 1.00 91.75 97 GLU A N 1
ATOM 771 C CA . GLU A 1 97 ? -9.341 -0.190 -2.241 1.00 91.75 97 GLU A CA 1
ATOM 772 C C . GLU A 1 97 ? -8.054 0.270 -2.938 1.00 91.75 97 GLU A C 1
ATOM 774 O O . GLU A 1 97 ? -7.917 1.434 -3.334 1.00 91.75 97 GLU A O 1
ATOM 779 N N . GLU A 1 98 ? -7.122 -0.666 -3.116 1.00 86.75 98 GLU A N 1
ATOM 780 C CA . GLU A 1 98 ? -5.882 -0.429 -3.849 1.00 86.75 98 GLU A CA 1
ATOM 781 C C . GLU A 1 98 ? -6.201 0.121 -5.248 1.00 86.75 98 GLU A C 1
ATOM 783 O O . GLU A 1 98 ? -7.049 -0.418 -5.956 1.00 86.75 98 GLU A O 1
ATOM 788 N N . ALA A 1 99 ? -5.509 1.181 -5.679 1.00 85.31 99 ALA A N 1
ATOM 789 C CA . ALA A 1 99 ? -5.819 1.864 -6.938 1.00 85.31 99 ALA A CA 1
ATOM 790 C C . ALA A 1 99 ? -5.863 0.930 -8.163 1.00 85.31 99 ALA A C 1
ATOM 792 O O . ALA A 1 99 ? -6.725 1.088 -9.023 1.00 85.31 99 ALA A O 1
ATOM 793 N N . VAL A 1 100 ? -4.965 -0.059 -8.225 1.00 84.69 100 VAL A N 1
ATOM 794 C CA . VAL A 1 100 ? -4.895 -1.036 -9.330 1.00 84.69 100 VAL A CA 1
ATOM 795 C C . VAL A 1 100 ? -5.989 -2.110 -9.268 1.00 84.69 100 VAL A C 1
ATOM 797 O O . VAL A 1 100 ? -6.076 -2.947 -10.161 1.00 84.69 100 VAL A O 1
ATOM 800 N N . ALA A 1 101 ? -6.804 -2.136 -8.209 1.00 80.81 101 ALA A N 1
ATOM 801 C CA . ALA A 1 101 ? -7.968 -3.009 -8.110 1.00 80.81 101 ALA A CA 1
ATOM 802 C C . ALA A 1 101 ? -9.233 -2.393 -8.735 1.00 80.81 101 ALA A C 1
ATOM 804 O O . ALA A 1 101 ? -10.159 -3.146 -9.047 1.00 80.81 101 ALA A O 1
ATOM 805 N N . ASP A 1 102 ? -9.279 -1.070 -8.963 1.00 80.06 102 ASP A N 1
ATOM 806 C CA . ASP A 1 102 ? -10.379 -0.445 -9.709 1.00 80.06 102 ASP A CA 1
ATOM 807 C C . ASP A 1 102 ? -10.316 -0.915 -11.167 1.00 80.06 102 ASP A C 1
ATOM 809 O O . ASP A 1 102 ? -9.318 -0.716 -11.857 1.00 80.06 102 ASP A O 1
ATOM 813 N N . LYS A 1 103 ? -11.407 -1.505 -11.662 1.00 77.62 103 LYS A N 1
ATOM 814 C CA . LYS A 1 103 ? -11.522 -1.964 -13.056 1.00 77.62 103 LYS A CA 1
ATOM 815 C C . LYS A 1 103 ? -11.329 -0.833 -14.067 1.00 77.62 103 LYS A C 1
ATOM 817 O O . LYS A 1 103 ? -10.932 -1.089 -15.193 1.00 77.62 103 LYS A O 1
ATOM 822 N N . ARG A 1 104 ? -11.575 0.413 -13.650 1.00 82.06 104 ARG A N 1
ATOM 823 C CA . ARG A 1 104 ? -11.401 1.617 -14.469 1.00 82.06 104 ARG A CA 1
ATOM 824 C C . ARG A 1 104 ? -9.978 2.166 -14.441 1.00 82.06 104 ARG A C 1
ATOM 826 O O . ARG A 1 104 ? -9.701 3.199 -15.058 1.00 82.06 104 ARG A O 1
ATOM 833 N N . PHE A 1 105 ? -9.069 1.527 -13.706 1.00 84.56 105 PHE A N 1
ATOM 834 C CA . PHE A 1 105 ? -7.669 1.916 -13.676 1.00 84.56 105 PHE A CA 1
ATOM 835 C C . PHE A 1 105 ? -7.053 1.737 -15.070 1.00 84.56 105 PHE A C 1
ATOM 837 O O . PHE A 1 105 ? -7.062 0.651 -15.637 1.00 84.56 105 PHE A O 1
ATOM 844 N N . GLY A 1 106 ? -6.535 2.823 -15.643 1.00 82.44 106 GLY A N 1
ATOM 845 C CA . GLY A 1 106 ? -5.988 2.834 -17.002 1.00 82.44 106 GLY A CA 1
ATOM 846 C C . GLY A 1 106 ? -7.010 3.084 -18.120 1.00 82.44 106 GLY A C 1
ATOM 847 O O . GLY A 1 106 ? -6.618 3.571 -19.173 1.00 82.44 106 GLY A O 1
ATOM 848 N N . GLU A 1 107 ? -8.319 2.898 -17.903 1.00 81.12 107 GLU A N 1
ATOM 849 C CA . GLU A 1 107 ? -9.331 3.016 -18.977 1.00 81.12 107 GLU A CA 1
ATOM 850 C C . GLU A 1 107 ? -9.415 4.419 -19.616 1.00 81.12 107 GLU A C 1
ATOM 852 O O . GLU A 1 107 ? -9.771 4.558 -20.785 1.00 81.12 107 GLU A O 1
ATOM 857 N N . ASN A 1 108 ? -9.045 5.478 -18.889 1.00 80.06 108 ASN A N 1
ATOM 858 C CA . ASN A 1 108 ? -9.081 6.864 -19.378 1.00 80.06 108 ASN A CA 1
ATOM 859 C C . ASN A 1 108 ? -7.754 7.303 -20.024 1.00 80.06 108 ASN A C 1
ATOM 861 O O . ASN A 1 108 ? -7.226 8.369 -19.703 1.00 80.06 108 ASN A O 1
ATOM 865 N N . GLY A 1 109 ? -7.211 6.472 -20.919 1.00 78.00 109 GLY A N 1
ATOM 866 C CA . GLY A 1 109 ? -5.948 6.734 -21.622 1.00 78.00 109 GLY A CA 1
ATOM 867 C C . GLY A 1 109 ? -4.694 6.539 -20.765 1.00 78.00 109 GLY A C 1
ATOM 868 O O . GLY A 1 109 ? -3.645 7.090 -21.094 1.00 78.00 109 GLY A O 1
ATOM 869 N N . GLY A 1 110 ? -4.818 5.799 -19.662 1.00 87.44 110 GLY A N 1
ATOM 870 C CA . GLY A 1 110 ? -3.695 5.343 -18.850 1.00 87.44 110 GLY A CA 1
ATOM 871 C C . GLY A 1 110 ? -3.274 3.922 -19.222 1.00 87.44 110 GLY A C 1
ATOM 872 O O . GLY A 1 110 ? -3.745 3.358 -20.204 1.00 87.44 110 GLY A O 1
ATOM 873 N N . ILE A 1 111 ? -2.390 3.343 -18.416 1.00 90.69 111 ILE A N 1
ATOM 874 C CA . ILE A 1 111 ? -1.898 1.974 -18.592 1.00 90.69 111 ILE A CA 1
ATOM 875 C C . ILE A 1 111 ? -2.693 1.057 -17.664 1.00 90.69 111 ILE A C 1
ATOM 877 O O . ILE A 1 111 ? -2.757 1.296 -16.452 1.00 90.69 111 ILE A O 1
ATOM 881 N N . THR A 1 112 ? -3.310 0.026 -18.234 1.00 90.75 112 THR A N 1
ATOM 882 C CA . THR A 1 112 ? -3.978 -1.041 -17.472 1.00 90.75 112 THR A CA 1
ATOM 883 C C . THR A 1 112 ? -2.956 -1.993 -16.846 1.00 90.75 112 THR A C 1
ATOM 885 O O . THR A 1 112 ? -1.795 -2.056 -17.262 1.00 90.75 112 THR A O 1
ATOM 888 N N . LEU A 1 113 ? -3.368 -2.757 -15.832 1.00 88.25 113 LEU A N 1
ATOM 889 C CA . LEU A 1 113 ? -2.487 -3.734 -15.186 1.00 88.25 113 LEU A CA 1
ATOM 890 C C . LEU A 1 113 ? -2.057 -4.835 -16.174 1.00 88.25 113 LEU A C 1
ATOM 892 O O . LEU A 1 113 ? -0.899 -5.250 -16.201 1.00 88.25 113 LEU A O 1
ATOM 896 N N . GLU A 1 114 ? -2.975 -5.251 -17.041 1.00 87.88 114 GLU A N 1
ATOM 897 C CA . GLU A 1 114 ? -2.760 -6.238 -18.093 1.00 87.88 114 GLU A CA 1
ATOM 898 C C . GLU A 1 114 ? -1.754 -5.748 -19.144 1.00 87.88 114 GLU A C 1
ATOM 900 O O . GLU A 1 114 ? -0.892 -6.508 -19.586 1.00 87.88 114 GLU A O 1
ATOM 905 N N . GLU A 1 115 ? -1.842 -4.482 -19.564 1.00 90.12 115 GLU A N 1
ATOM 906 C CA . GLU A 1 115 ? -0.864 -3.877 -20.478 1.00 90.12 115 GLU A CA 1
ATOM 907 C C . GLU A 1 115 ? 0.513 -3.760 -19.831 1.00 90.12 115 GLU A C 1
ATOM 909 O O . GLU A 1 115 ? 1.520 -4.070 -20.473 1.00 90.12 115 GLU A O 1
ATOM 914 N N . TYR A 1 116 ? 0.556 -3.368 -18.555 1.00 91.62 116 TYR A N 1
ATOM 915 C CA . TYR A 1 116 ? 1.797 -3.291 -17.800 1.00 91.62 116 TYR A CA 1
ATOM 916 C C . TYR A 1 116 ? 2.518 -4.642 -17.758 1.00 91.62 116 TYR A C 1
ATOM 918 O O . TYR A 1 116 ? 3.696 -4.707 -18.106 1.00 91.62 116 TYR A O 1
ATOM 926 N N . TYR A 1 117 ? 1.825 -5.729 -17.405 1.00 89.06 117 TYR A N 1
ATOM 927 C CA . TYR A 1 117 ? 2.455 -7.050 -17.324 1.00 89.06 117 TYR A CA 1
ATOM 928 C C . TYR A 1 117 ? 2.919 -7.605 -18.677 1.00 89.06 117 TYR A C 1
ATOM 930 O O . TYR A 1 117 ? 3.850 -8.408 -18.704 1.00 89.06 117 TYR A O 1
ATOM 938 N N . LYS A 1 118 ? 2.364 -7.134 -19.802 1.00 89.56 118 LYS A N 1
ATOM 939 C CA . LYS A 1 118 ? 2.862 -7.490 -21.143 1.00 89.56 118 LYS A CA 1
ATOM 940 C C . LYS A 1 118 ? 4.203 -6.837 -21.470 1.00 89.56 118 LYS A C 1
ATOM 942 O O . LYS A 1 118 ? 5.035 -7.471 -22.110 1.00 89.56 118 LYS A O 1
ATOM 947 N N . ASN A 1 119 ? 4.419 -5.590 -21.041 1.00 90.25 119 ASN A N 1
ATOM 948 C CA . ASN A 1 119 ? 5.634 -4.821 -21.338 1.00 90.25 119 ASN A CA 1
ATOM 949 C C . ASN A 1 119 ? 6.184 -4.105 -20.086 1.00 90.25 119 ASN A C 1
ATOM 951 O O . ASN A 1 119 ? 6.328 -2.876 -20.081 1.00 90.25 119 ASN A O 1
ATOM 955 N N . PRO A 1 120 ? 6.543 -4.842 -19.017 1.00 89.19 120 PRO A N 1
ATOM 956 C CA . PRO A 1 120 ? 6.796 -4.247 -17.707 1.00 89.19 120 PRO A CA 1
ATOM 957 C C . PRO A 1 120 ? 8.021 -3.337 -17.699 1.00 89.19 120 PRO A C 1
ATOM 959 O O . PRO A 1 120 ? 8.079 -2.409 -16.901 1.00 89.19 120 PRO A O 1
ATOM 962 N N . ARG A 1 121 ? 8.992 -3.572 -18.587 1.00 89.38 121 ARG A N 1
ATOM 963 C CA . ARG A 1 121 ? 10.211 -2.764 -18.687 1.00 89.38 121 ARG A CA 1
ATOM 964 C C . ARG A 1 121 ? 9.976 -1.409 -19.347 1.00 89.38 121 ARG A C 1
ATOM 966 O O . ARG A 1 121 ? 10.538 -0.419 -18.901 1.00 89.38 121 ARG A O 1
ATOM 973 N N . GLU A 1 122 ? 9.178 -1.367 -20.410 1.00 91.94 122 GLU A N 1
ATOM 974 C CA . GLU A 1 122 ? 8.917 -0.131 -21.159 1.00 91.94 122 GLU A CA 1
ATOM 975 C C . GLU A 1 122 ? 7.902 0.756 -20.435 1.00 91.94 122 GLU A C 1
ATOM 977 O O . GLU A 1 122 ? 8.004 1.980 -20.468 1.00 91.94 122 GLU A O 1
ATOM 982 N N . LEU A 1 123 ? 6.950 0.130 -19.739 1.00 93.94 123 LEU A N 1
ATOM 983 C CA . LEU A 1 123 ? 5.831 0.813 -19.097 1.00 93.94 123 LEU A CA 1
ATOM 984 C C . LEU A 1 123 ? 6.048 1.097 -17.604 1.00 93.94 123 LEU A C 1
ATOM 986 O O . LEU A 1 123 ? 5.220 1.782 -17.009 1.00 93.94 123 LEU A O 1
ATOM 990 N N . ALA A 1 124 ? 7.139 0.618 -16.985 1.00 93.12 124 ALA A N 1
ATOM 991 C CA . ALA A 1 124 ? 7.362 0.722 -15.535 1.00 93.12 124 ALA A CA 1
ATOM 992 C C . ALA A 1 124 ? 7.205 2.134 -14.982 1.00 93.12 124 ALA A C 1
ATOM 994 O O . ALA A 1 124 ? 6.467 2.323 -14.020 1.00 93.12 124 ALA A O 1
ATOM 995 N N . PHE A 1 125 ? 7.882 3.116 -15.577 1.00 94.12 125 PHE A N 1
ATOM 996 C CA . PHE A 1 125 ? 7.839 4.484 -15.070 1.00 94.12 125 PHE A CA 1
ATOM 997 C C . PHE A 1 125 ? 6.428 5.078 -15.143 1.00 94.12 125 PHE A C 1
ATOM 999 O O . PHE A 1 125 ? 5.908 5.529 -14.128 1.00 94.12 125 PHE A O 1
ATOM 1006 N N . GLN A 1 126 ? 5.792 5.024 -16.316 1.00 94.88 126 GLN A N 1
ATOM 1007 C CA . GLN A 1 126 ? 4.459 5.598 -16.539 1.00 94.88 126 GLN A CA 1
ATOM 1008 C C . GLN A 1 126 ? 3.387 4.901 -15.693 1.00 94.88 126 GLN A C 1
ATOM 1010 O O . GLN A 1 126 ? 2.527 5.554 -15.105 1.00 94.88 126 GLN A O 1
ATOM 1015 N N . PHE A 1 127 ? 3.460 3.573 -15.584 1.00 94.94 127 PHE A N 1
ATOM 1016 C CA . PHE A 1 127 ? 2.557 2.807 -14.734 1.00 94.94 127 PHE A CA 1
ATOM 1017 C C . PHE A 1 127 ? 2.729 3.197 -13.262 1.00 94.94 127 PHE A C 1
ATOM 1019 O O . PHE A 1 127 ? 1.752 3.484 -12.573 1.00 94.94 127 PHE A O 1
ATOM 1026 N N . GLN A 1 128 ? 3.972 3.273 -12.781 1.00 94.00 128 GLN A N 1
ATOM 1027 C CA . GLN A 1 128 ? 4.251 3.618 -11.391 1.00 94.00 128 GLN A CA 1
ATOM 1028 C C . GLN A 1 128 ? 3.879 5.073 -11.065 1.00 94.00 128 GLN A C 1
ATOM 1030 O O . GLN A 1 128 ? 3.360 5.341 -9.983 1.00 94.00 128 GLN A O 1
ATOM 1035 N N . GLU A 1 129 ? 4.070 6.001 -12.004 1.00 94.19 129 GLU A N 1
ATOM 1036 C CA . GLU A 1 129 ? 3.593 7.386 -11.917 1.00 94.19 129 GLU A CA 1
ATOM 1037 C C . GLU A 1 129 ? 2.066 7.440 -11.772 1.00 94.19 129 GLU A C 1
ATOM 1039 O O . GLU A 1 129 ? 1.544 8.094 -10.863 1.00 94.19 129 GLU A O 1
ATOM 1044 N N . GLN A 1 130 ? 1.337 6.686 -12.602 1.00 94.94 130 GLN A N 1
ATOM 1045 C CA . GLN A 1 130 ? -0.120 6.576 -12.521 1.00 94.94 130 GLN A CA 1
ATOM 1046 C C . GLN A 1 130 ? -0.578 6.014 -11.167 1.00 94.94 130 GLN A C 1
ATOM 1048 O O . GLN A 1 130 ? -1.521 6.547 -10.575 1.00 94.94 130 GLN A O 1
ATOM 1053 N N . VAL A 1 131 ? 0.096 4.980 -10.649 1.00 94.19 131 VAL A N 1
ATOM 1054 C CA . VAL A 1 131 ? -0.183 4.410 -9.319 1.00 94.19 131 VAL A CA 1
ATOM 1055 C C . VAL A 1 131 ? 0.040 5.451 -8.219 1.00 94.19 131 VAL A C 1
ATOM 1057 O O . VAL A 1 131 ? -0.849 5.656 -7.391 1.00 94.19 131 VAL A O 1
ATOM 1060 N N . VAL A 1 132 ? 1.178 6.154 -8.223 1.00 92.88 132 VAL A N 1
ATOM 1061 C CA . VAL A 1 132 ? 1.494 7.199 -7.231 1.00 92.88 132 VAL A CA 1
ATOM 1062 C C . VAL A 1 132 ? 0.447 8.314 -7.256 1.00 92.88 132 VAL A C 1
ATOM 1064 O O . VAL A 1 132 ? -0.053 8.714 -6.205 1.00 92.88 132 VAL A O 1
ATOM 1067 N N . HIS A 1 133 ? 0.042 8.779 -8.440 1.00 93.19 133 HIS A N 1
ATOM 1068 C CA . HIS A 1 133 ? -1.023 9.773 -8.563 1.00 93.19 133 HIS A CA 1
ATOM 1069 C C . HIS A 1 133 ? -2.376 9.267 -8.064 1.00 93.19 133 HIS A C 1
ATOM 1071 O O . HIS A 1 133 ? -3.112 10.029 -7.434 1.00 93.19 133 HIS A O 1
ATOM 1077 N N . ALA A 1 134 ? -2.730 8.014 -8.344 1.00 93.69 134 ALA A N 1
ATOM 1078 C CA . ALA A 1 134 ? -3.995 7.442 -7.900 1.00 93.69 134 ALA A CA 1
ATOM 1079 C C . ALA A 1 134 ? -4.051 7.326 -6.368 1.00 93.69 134 ALA A C 1
ATOM 1081 O O . ALA A 1 134 ? -4.989 7.842 -5.759 1.00 93.69 134 ALA A O 1
ATOM 1082 N N . LEU A 1 135 ? -3.011 6.763 -5.744 1.00 93.00 135 LEU A N 1
ATOM 1083 C CA . LEU A 1 135 ? -2.896 6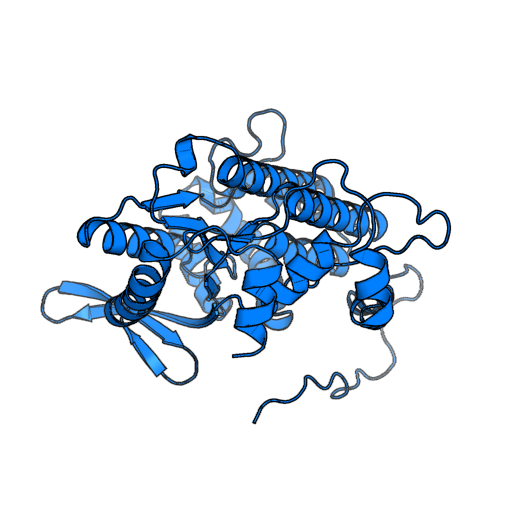.672 -4.284 1.00 93.00 135 LEU A CA 1
ATOM 1084 C C . LEU A 1 135 ? -2.837 8.067 -3.634 1.00 93.00 135 LEU A C 1
ATOM 1086 O O . LEU A 1 135 ? -3.477 8.319 -2.614 1.00 93.00 135 LEU A O 1
ATOM 1090 N N . GLY A 1 136 ? -2.129 9.018 -4.251 1.00 91.00 136 GLY A N 1
ATOM 1091 C CA . GLY A 1 136 ? -2.069 10.405 -3.791 1.00 91.00 136 GLY A CA 1
ATOM 1092 C C . GLY A 1 136 ? -3.422 11.115 -3.844 1.00 91.00 136 GLY A C 1
ATOM 1093 O O . GLY A 1 136 ? -3.794 11.824 -2.909 1.00 91.00 136 GLY A O 1
ATOM 1094 N N . LYS A 1 137 ? -4.209 10.887 -4.901 1.00 91.06 137 LYS A N 1
ATOM 1095 C CA . LYS A 1 137 ? -5.588 11.389 -4.995 1.00 91.06 137 LYS A CA 1
ATOM 1096 C C . LYS A 1 137 ? -6.488 10.759 -3.940 1.00 91.06 137 LYS A C 1
ATOM 1098 O O . LYS A 1 137 ? -7.233 11.497 -3.309 1.00 91.06 137 LYS A O 1
ATOM 1103 N N . GLN A 1 138 ? -6.402 9.446 -3.718 1.00 93.25 138 GLN A N 1
ATOM 1104 C CA . GLN A 1 138 ? -7.150 8.765 -2.655 1.00 93.25 138 GLN A CA 1
ATOM 1105 C C . GLN A 1 138 ? -6.839 9.365 -1.279 1.00 93.25 138 GLN A C 1
ATOM 1107 O O . GLN A 1 138 ? -7.754 9.665 -0.515 1.00 93.25 138 GLN A O 1
ATOM 1112 N N . LEU A 1 139 ? -5.560 9.624 -0.996 1.00 90.75 139 LEU A N 1
ATOM 1113 C CA . LEU A 1 139 ? -5.110 10.247 0.246 1.00 90.75 139 LEU A CA 1
ATOM 1114 C C . LEU A 1 139 ? -5.690 11.659 0.436 1.00 90.75 139 LEU A C 1
ATOM 1116 O O . LEU A 1 139 ? -6.241 11.979 1.490 1.00 90.75 139 LEU A O 1
ATOM 1120 N N . LEU A 1 140 ? -5.596 12.507 -0.593 1.00 88.12 140 LEU A N 1
ATOM 1121 C CA . LEU A 1 140 ? -6.170 13.854 -0.559 1.00 88.12 140 LEU A CA 1
ATOM 1122 C C . LEU A 1 140 ? -7.696 13.816 -0.430 1.00 88.12 140 LEU A C 1
ATOM 1124 O O . LEU A 1 140 ? -8.269 14.615 0.308 1.00 88.12 140 LEU A O 1
ATOM 1128 N N . HIS A 1 141 ? -8.351 12.885 -1.123 1.00 89.94 141 HIS A N 1
ATOM 1129 C CA . HIS A 1 141 ? -9.798 12.727 -1.082 1.00 89.94 141 HIS A CA 1
ATOM 1130 C C . HIS A 1 141 ? -10.264 12.313 0.316 1.00 89.94 141 HIS A C 1
ATOM 1132 O O . HIS A 1 141 ? -11.121 12.977 0.889 1.00 89.94 141 HIS A O 1
ATOM 1138 N N . CYS A 1 142 ? -9.604 11.319 0.917 1.00 90.00 142 CYS A N 1
ATOM 1139 C CA . CYS A 1 142 ? -9.823 10.906 2.303 1.00 90.00 142 CYS A CA 1
ATOM 1140 C C . CYS A 1 142 ? -9.702 12.069 3.292 1.00 90.00 142 CYS A C 1
ATOM 1142 O O . CYS A 1 142 ? -10.466 12.152 4.253 1.00 90.00 142 CYS A O 1
ATOM 1144 N N . ARG A 1 143 ? -8.734 12.967 3.078 1.00 84.75 143 ARG A N 1
ATOM 1145 C CA . ARG A 1 143 ? -8.521 14.113 3.961 1.00 84.75 143 ARG A CA 1
ATOM 1146 C C . ARG A 1 143 ? -9.594 15.189 3.800 1.00 84.75 143 ARG A C 1
ATOM 1148 O O . ARG A 1 143 ? -10.059 15.726 4.803 1.00 84.75 143 ARG A O 1
ATOM 1155 N N . PHE A 1 144 ? -9.913 15.565 2.566 1.00 83.25 144 PHE A N 1
ATOM 1156 C CA . PHE A 1 144 ? -10.629 16.814 2.298 1.00 83.25 144 PHE A CA 1
ATOM 1157 C C . PHE A 1 144 ? -12.085 16.635 1.871 1.00 83.25 144 PHE A C 1
ATOM 1159 O O . PHE A 1 144 ? -12.837 17.604 1.955 1.00 83.25 144 PHE A O 1
ATOM 1166 N N . ALA A 1 145 ? -12.508 15.450 1.429 1.00 84.50 145 ALA A N 1
ATOM 1167 C CA . ALA A 1 145 ? -13.892 15.250 1.024 1.00 84.50 145 ALA A CA 1
ATOM 1168 C C . ALA A 1 145 ? -14.819 14.978 2.206 1.00 84.50 145 ALA A C 1
ATOM 1170 O O . ALA A 1 145 ? -14.502 14.227 3.129 1.00 84.50 145 ALA A O 1
ATOM 1171 N N . GLU A 1 146 ? -16.008 15.572 2.131 1.00 82.94 146 GLU A N 1
ATOM 1172 C CA . GLU A 1 146 ? -17.069 15.417 3.128 1.00 82.94 146 GLU A CA 1
ATOM 1173 C C . GLU A 1 146 ? -17.531 13.959 3.246 1.00 82.94 146 GLU A C 1
ATOM 1175 O O . GLU A 1 146 ? -17.864 13.511 4.341 1.00 82.94 146 GLU A O 1
ATOM 1180 N N . GLU A 1 147 ? -17.451 13.180 2.160 1.00 87.00 147 GLU A N 1
ATOM 1181 C CA . GLU A 1 147 ? -17.847 11.766 2.153 1.00 87.00 147 GLU A CA 1
ATOM 1182 C C . GLU A 1 147 ? -17.052 10.898 3.142 1.00 87.00 147 GLU A C 1
ATOM 1184 O O . GLU A 1 147 ? -17.550 9.869 3.584 1.00 87.00 147 GLU A O 1
ATOM 1189 N N . TYR A 1 148 ? -15.836 11.292 3.532 1.00 86.88 148 TYR A N 1
ATOM 1190 C CA . TYR A 1 148 ? -15.049 10.539 4.516 1.00 86.88 148 TYR A CA 1
ATOM 1191 C C . TYR A 1 148 ? -15.223 11.043 5.948 1.00 86.88 148 TYR A C 1
ATOM 1193 O O . TYR A 1 148 ? -14.740 10.420 6.893 1.00 86.88 148 TYR A O 1
ATOM 1201 N N . GLN A 1 149 ? -15.918 12.164 6.144 1.00 82.25 149 GLN A N 1
ATOM 1202 C CA . GLN A 1 149 ? -16.154 12.717 7.479 1.00 82.25 149 GLN A CA 1
ATOM 1203 C C . GLN A 1 149 ? -17.206 11.921 8.258 1.00 82.25 149 GLN A C 1
ATOM 1205 O O . GLN A 1 149 ? -17.166 11.914 9.483 1.00 82.25 149 GLN A O 1
ATOM 1210 N N . GLN A 1 150 ? -18.102 11.229 7.551 1.00 85.75 150 GLN A N 1
ATOM 1211 C CA . GLN A 1 150 ? -19.185 10.426 8.129 1.00 85.75 150 GLN A CA 1
ATOM 1212 C C . GLN A 1 150 ? -18.753 9.045 8.646 1.00 85.75 150 GLN A C 1
ATOM 1214 O O . GLN A 1 150 ? -19.521 8.410 9.361 1.00 85.75 150 GLN A O 1
ATOM 1219 N N . TYR A 1 151 ? -17.558 8.567 8.283 1.00 91.06 151 TYR A N 1
ATOM 1220 C CA . TYR A 1 151 ? -17.071 7.256 8.711 1.00 91.06 151 TYR A CA 1
ATOM 1221 C C . TYR A 1 151 ? -16.282 7.353 10.017 1.00 91.06 151 TYR A C 1
ATOM 1223 O O . TYR A 1 151 ? -15.397 8.202 10.170 1.00 91.06 151 TYR A O 1
ATOM 1231 N N . ASP A 1 152 ? -16.550 6.414 10.921 1.00 88.62 152 ASP A N 1
ATOM 1232 C CA . ASP A 1 152 ? -15.775 6.195 12.140 1.00 88.62 152 ASP A CA 1
ATOM 1233 C C . ASP A 1 152 ? -14.413 5.562 11.830 1.00 88.62 152 ASP A C 1
ATOM 1235 O O . ASP A 1 152 ? -13.434 5.810 12.535 1.00 88.62 152 ASP A O 1
ATOM 1239 N N . PHE A 1 153 ? -14.343 4.755 10.764 1.00 91.38 153 PHE A N 1
ATOM 1240 C CA . PHE A 1 153 ? -13.126 4.075 10.327 1.00 91.38 153 PHE A CA 1
ATOM 1241 C C . PHE A 1 153 ? -12.946 4.106 8.809 1.00 91.38 153 PHE A C 1
ATOM 1243 O O . PHE A 1 153 ? -13.872 3.845 8.038 1.00 91.38 153 PHE A O 1
ATOM 1250 N N . ILE A 1 154 ? -11.711 4.360 8.384 1.00 94.81 154 ILE A N 1
ATOM 1251 C CA . ILE A 1 154 ? -11.293 4.385 6.984 1.00 94.81 154 ILE A CA 1
ATOM 1252 C C . ILE A 1 154 ? -10.108 3.436 6.838 1.00 94.81 154 ILE A C 1
ATOM 1254 O O . ILE A 1 154 ? -9.035 3.670 7.396 1.00 94.81 154 ILE A O 1
ATOM 1258 N N . ILE A 1 155 ? -10.309 2.349 6.100 1.00 95.56 155 ILE A N 1
ATOM 1259 C CA . ILE A 1 155 ? -9.309 1.298 5.912 1.00 95.56 155 ILE A CA 1
ATOM 1260 C C . ILE A 1 155 ? -8.689 1.459 4.524 1.00 95.56 155 ILE A C 1
ATOM 1262 O O . ILE A 1 155 ? -9.393 1.362 3.525 1.00 95.56 155 ILE A O 1
ATOM 1266 N N . PHE A 1 156 ? -7.383 1.680 4.448 1.00 94.44 156 PHE A N 1
ATOM 1267 C CA . PHE A 1 156 ? -6.629 1.705 3.197 1.00 94.44 156 PHE A CA 1
ATOM 1268 C C . PHE A 1 156 ? -6.058 0.319 2.899 1.00 94.44 156 PHE A C 1
ATOM 1270 O O . PHE A 1 156 ? -5.277 -0.209 3.694 1.00 94.44 156 PHE A O 1
ATOM 1277 N N . ASP A 1 157 ? -6.422 -0.250 1.750 1.00 93.19 157 ASP A N 1
ATOM 1278 C CA . ASP A 1 157 ? -5.731 -1.401 1.165 1.00 93.19 157 ASP A CA 1
ATOM 1279 C C . ASP A 1 157 ? -4.572 -0.875 0.310 1.00 93.19 157 ASP A C 1
ATOM 1281 O O . ASP A 1 157 ? -4.768 -0.466 -0.833 1.00 93.19 157 ASP A O 1
ATOM 1285 N N . ARG A 1 158 ? -3.375 -0.855 0.906 1.00 88.56 158 ARG A N 1
ATOM 1286 C CA . ARG A 1 158 ? -2.151 -0.165 0.466 1.00 88.56 158 ARG A CA 1
ATOM 1287 C C . ARG A 1 158 ? -2.131 1.348 0.705 1.00 88.56 158 ARG A C 1
ATOM 1289 O O . ARG A 1 158 ? -3.008 2.101 0.289 1.00 88.56 158 ARG A O 1
ATOM 1296 N N . TRP A 1 159 ? -1.053 1.809 1.335 1.00 88.19 159 TRP A N 1
ATOM 1297 C CA . TRP A 1 159 ? -0.773 3.228 1.562 1.00 88.19 159 TRP A CA 1
ATOM 1298 C C . TRP A 1 159 ? 0.094 3.818 0.443 1.00 88.19 159 TRP A C 1
ATOM 1300 O O . TRP A 1 159 ? 0.919 3.124 -0.150 1.00 88.19 159 TRP A O 1
ATOM 1310 N N . LEU A 1 160 ? -0.047 5.120 0.164 1.00 89.19 160 LEU A N 1
ATOM 1311 C CA . LEU A 1 160 ? 0.757 5.819 -0.853 1.00 89.19 160 LEU A CA 1
ATOM 1312 C C . LEU A 1 160 ? 2.282 5.602 -0.681 1.00 89.19 160 LEU A C 1
ATOM 1314 O O . LEU A 1 160 ? 2.938 5.212 -1.645 1.00 89.19 160 LEU A O 1
ATOM 1318 N N . PRO A 1 161 ? 2.865 5.808 0.512 1.00 83.56 161 PRO A N 1
ATOM 1319 C CA . PRO A 1 161 ? 4.271 5.545 0.791 1.00 83.56 161 PRO A CA 1
ATOM 1320 C C . PRO A 1 161 ? 4.753 4.133 0.455 1.00 83.56 161 PRO A C 1
ATOM 1322 O O . PRO A 1 161 ? 5.920 3.948 0.121 1.00 83.56 161 PRO A O 1
ATOM 1325 N N . SER A 1 162 ? 3.869 3.141 0.479 1.00 81.62 162 SER A N 1
ATOM 1326 C CA . SER A 1 162 ? 4.208 1.748 0.178 1.00 81.62 162 SER A CA 1
ATOM 1327 C C . SER A 1 162 ? 4.509 1.529 -1.308 1.00 81.62 162 SER A C 1
ATOM 1329 O O . SER A 1 162 ? 5.174 0.557 -1.663 1.00 81.62 162 SER A O 1
ATOM 1331 N N . ALA A 1 163 ? 4.130 2.476 -2.179 1.00 86.56 163 ALA A N 1
ATOM 1332 C CA . ALA A 1 163 ? 4.584 2.532 -3.569 1.00 86.56 163 ALA A CA 1
ATOM 1333 C C . ALA A 1 163 ? 6.114 2.679 -3.692 1.00 86.56 163 ALA A C 1
ATOM 1335 O O . ALA A 1 163 ? 6.690 2.234 -4.682 1.00 86.56 163 ALA A O 1
ATOM 1336 N N . SER A 1 164 ? 6.774 3.247 -2.673 1.00 83.25 164 SER A N 1
ATOM 1337 C CA . SER A 1 164 ? 8.231 3.421 -2.604 1.00 83.25 164 SER A CA 1
ATOM 1338 C C . SER A 1 164 ? 8.982 2.114 -2.855 1.00 83.25 164 SER A C 1
ATOM 1340 O O . SER A 1 164 ? 9.897 2.058 -3.671 1.00 83.25 164 SER A O 1
ATOM 1342 N N . ALA A 1 165 ? 8.541 1.024 -2.229 1.00 78.94 165 ALA A N 1
ATOM 1343 C CA . ALA A 1 165 ? 9.224 -0.256 -2.345 1.00 78.94 165 ALA A CA 1
ATOM 1344 C C . ALA A 1 165 ? 9.107 -0.861 -3.760 1.00 78.94 165 ALA A C 1
ATOM 1346 O O . ALA A 1 165 ? 10.053 -1.477 -4.247 1.00 78.94 165 ALA A O 1
ATOM 1347 N N . PHE A 1 166 ? 7.998 -0.614 -4.465 1.00 85.88 166 PHE A N 1
ATOM 1348 C CA . PHE A 1 166 ? 7.862 -0.992 -5.875 1.00 85.88 166 PHE A CA 1
ATOM 1349 C C . PHE A 1 166 ? 8.784 -0.162 -6.772 1.00 85.88 166 PHE A C 1
ATOM 1351 O O . PHE A 1 166 ? 9.414 -0.715 -7.668 1.00 85.88 166 PHE A O 1
ATOM 1358 N N . ILE A 1 167 ? 8.911 1.143 -6.512 1.00 86.62 167 ILE A N 1
ATOM 1359 C CA . ILE A 1 167 ? 9.827 2.025 -7.250 1.00 86.62 167 ILE A CA 1
ATOM 1360 C C . ILE A 1 167 ? 11.267 1.526 -7.106 1.00 86.62 167 ILE A C 1
ATOM 1362 O O . ILE A 1 167 ? 11.932 1.300 -8.115 1.00 86.62 167 ILE A O 1
ATOM 1366 N N . LEU A 1 168 ? 11.716 1.282 -5.872 1.00 82.62 168 LEU A N 1
ATOM 1367 C CA . LEU A 1 168 ? 13.072 0.809 -5.583 1.00 82.62 168 LEU A CA 1
ATOM 1368 C C . LEU A 1 168 ? 13.367 -0.537 -6.253 1.00 82.62 168 LEU A C 1
ATOM 1370 O O . LEU A 1 168 ? 14.417 -0.693 -6.874 1.00 82.62 168 LEU A O 1
ATOM 1374 N N . PHE A 1 169 ? 12.420 -1.476 -6.211 1.00 84.88 169 PHE A N 1
ATOM 1375 C CA . PHE A 1 169 ? 12.547 -2.748 -6.921 1.00 84.88 169 PHE A CA 1
ATOM 1376 C C . PHE A 1 169 ? 12.744 -2.543 -8.433 1.00 84.88 169 PHE A C 1
ATOM 1378 O O . PHE A 1 169 ? 13.648 -3.115 -9.040 1.00 84.88 169 PHE A O 1
ATOM 1385 N N . LYS A 1 170 ? 11.935 -1.680 -9.060 1.00 87.94 170 LYS A N 1
ATOM 1386 C CA . LYS A 1 170 ? 12.035 -1.406 -10.503 1.00 87.94 170 LYS A CA 1
ATOM 1387 C C . LYS A 1 170 ? 13.287 -0.612 -10.870 1.00 87.94 170 LYS A C 1
ATOM 1389 O O . LYS A 1 170 ? 13.776 -0.754 -11.990 1.00 87.94 170 LYS A O 1
ATOM 1394 N N . MET A 1 171 ? 13.820 0.194 -9.955 1.00 84.50 171 MET A N 1
ATOM 1395 C CA . MET A 1 171 ? 15.126 0.833 -10.119 1.00 84.50 171 MET A CA 1
ATOM 1396 C C . MET A 1 171 ? 16.253 -0.199 -10.093 1.00 84.50 171 MET A C 1
ATOM 1398 O O . MET A 1 171 ? 17.088 -0.191 -10.996 1.00 84.50 171 MET A O 1
ATOM 1402 N N . ARG A 1 172 ? 16.232 -1.127 -9.123 1.00 84.00 172 ARG A N 1
ATOM 1403 C CA . ARG A 1 172 ? 17.203 -2.228 -9.007 1.00 84.00 172 ARG A CA 1
ATOM 1404 C C . ARG A 1 172 ? 17.309 -3.034 -10.298 1.00 84.00 172 ARG A C 1
ATOM 1406 O O . ARG A 1 172 ? 18.403 -3.308 -10.781 1.00 84.00 172 A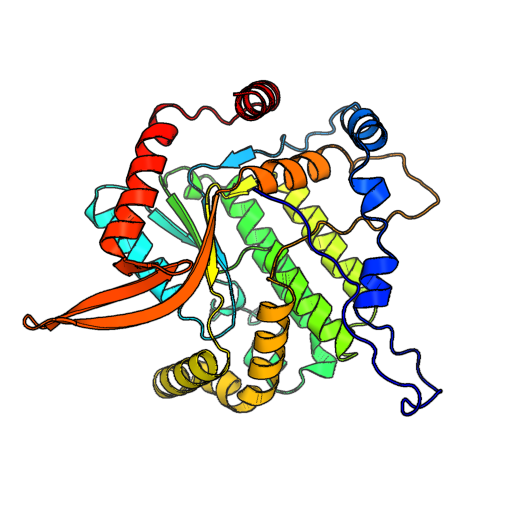RG A O 1
ATOM 1413 N N . ASP A 1 173 ? 16.161 -3.365 -10.879 1.00 84.44 173 ASP A N 1
ATOM 1414 C CA . ASP A 1 173 ? 16.086 -4.173 -12.097 1.00 84.44 173 ASP A CA 1
ATOM 1415 C C . ASP A 1 173 ? 16.320 -3.340 -13.381 1.00 84.44 173 ASP A C 1
ATOM 1417 O O . ASP A 1 173 ? 16.313 -3.868 -14.498 1.00 84.44 173 ASP A O 1
ATOM 1421 N N . GLY A 1 174 ? 16.547 -2.026 -13.249 1.00 86.88 174 GLY A N 1
ATOM 1422 C CA . GLY A 1 174 ? 16.842 -1.111 -14.355 1.00 86.88 174 GLY A CA 1
ATOM 1423 C C . GLY A 1 174 ? 15.643 -0.804 -15.257 1.00 86.88 174 GLY A C 1
ATOM 1424 O O . GLY A 1 174 ? 15.824 -0.522 -16.445 1.00 86.88 174 GLY A O 1
ATOM 1425 N N . TYR A 1 175 ? 14.422 -0.913 -14.728 1.00 89.81 175 TYR A N 1
ATOM 1426 C CA . TYR A 1 175 ? 13.173 -0.600 -15.438 1.00 89.81 175 TYR A CA 1
ATOM 1427 C C . TYR A 1 175 ? 12.787 0.873 -15.248 1.00 89.81 175 TYR A C 1
ATOM 1429 O O . TYR A 1 175 ? 12.098 1.448 -16.085 1.00 89.81 175 TYR A O 1
ATOM 1437 N N . ILE A 1 176 ? 13.245 1.481 -14.152 1.00 89.12 176 ILE A N 1
ATOM 1438 C CA . ILE A 1 176 ? 13.093 2.901 -13.830 1.00 89.12 176 ILE A CA 1
ATOM 1439 C C . ILE A 1 176 ? 14.493 3.492 -13.639 1.00 89.12 176 ILE A C 1
ATOM 1441 O O . ILE A 1 176 ? 15.327 2.895 -12.958 1.00 89.12 176 ILE A O 1
ATOM 1445 N N . THR A 1 177 ? 14.778 4.647 -14.249 1.00 84.75 177 THR A N 1
ATOM 1446 C CA . THR A 1 177 ? 16.063 5.339 -14.041 1.00 84.75 177 THR A CA 1
ATOM 1447 C C . THR A 1 177 ? 16.115 6.021 -12.675 1.00 84.75 177 THR A C 1
ATOM 1449 O O . THR A 1 177 ? 15.097 6.213 -12.013 1.00 84.75 177 THR A O 1
ATOM 1452 N N . LYS A 1 178 ? 17.303 6.452 -12.248 1.00 76.00 178 LYS A N 1
ATOM 1453 C CA . LYS A 1 178 ? 17.471 7.174 -10.982 1.00 76.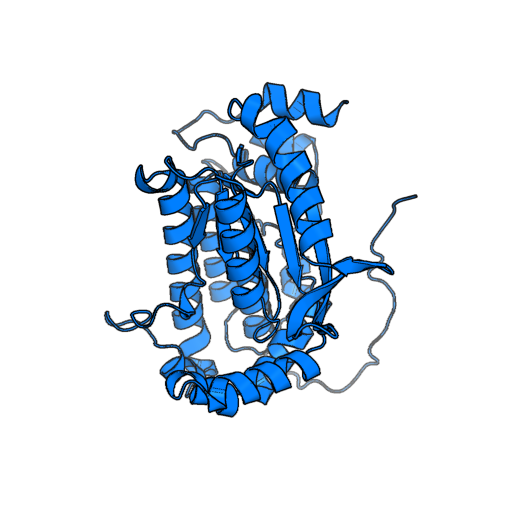00 178 LYS A CA 1
ATOM 1454 C C . LYS A 1 178 ? 16.642 8.456 -10.928 1.00 76.00 178 LYS A C 1
ATOM 1456 O O . LYS A 1 178 ? 15.954 8.697 -9.943 1.00 76.00 178 LYS A O 1
ATOM 1461 N N . GLU A 1 179 ? 16.683 9.252 -11.990 1.00 77.44 179 GLU A N 1
ATOM 1462 C CA . GLU A 1 179 ? 15.973 10.530 -12.090 1.00 77.44 179 GLU A CA 1
ATOM 1463 C C . GLU A 1 179 ? 14.457 10.314 -12.035 1.00 77.44 179 GLU A C 1
ATOM 1465 O O . GLU A 1 179 ? 13.735 11.038 -11.353 1.00 77.44 179 GLU A O 1
ATOM 1470 N N . GLN A 1 180 ? 13.982 9.266 -12.711 1.00 83.31 180 GLN A N 1
ATOM 1471 C CA . GLN A 1 180 ? 12.588 8.844 -12.670 1.00 83.31 180 GLN A CA 1
ATOM 1472 C C . GLN A 1 180 ? 12.170 8.385 -11.266 1.00 83.31 180 GLN A C 1
ATOM 1474 O O . GLN A 1 180 ? 11.122 8.794 -10.773 1.00 83.31 180 GLN A O 1
ATOM 1479 N N . GLY A 1 181 ? 12.996 7.578 -10.596 1.00 79.75 181 GLY A N 1
ATOM 1480 C CA . GLY A 1 181 ? 12.755 7.146 -9.220 1.00 79.75 181 GLY A CA 1
ATOM 1481 C C . GLY A 1 181 ? 12.699 8.316 -8.238 1.00 79.75 181 GLY A C 1
ATOM 1482 O O . GLY A 1 181 ? 11.748 8.435 -7.468 1.00 79.75 181 GLY A O 1
ATOM 1483 N N . GLN A 1 182 ? 13.663 9.238 -8.323 1.00 75.56 182 GLN A N 1
ATOM 1484 C CA . GLN A 1 182 ? 13.686 10.478 -7.538 1.00 75.56 182 GLN A CA 1
ATOM 1485 C C . GLN A 1 182 ? 12.418 11.308 -7.747 1.00 75.56 182 GLN A C 1
ATOM 1487 O O . GLN A 1 182 ? 11.832 11.790 -6.779 1.00 75.56 182 GLN A O 1
ATOM 1492 N N . TYR A 1 183 ? 11.962 11.438 -8.994 1.00 79.62 183 TYR A N 1
ATOM 1493 C CA . TYR A 1 183 ? 10.722 12.138 -9.309 1.00 79.62 183 TYR A CA 1
ATOM 1494 C C . TYR A 1 183 ? 9.488 11.467 -8.683 1.00 79.62 183 TYR A C 1
ATOM 1496 O O . TYR A 1 183 ? 8.643 12.145 -8.099 1.00 79.62 183 TYR A O 1
ATOM 1504 N N . LEU A 1 184 ? 9.393 10.136 -8.734 1.00 82.12 184 LEU A N 1
ATOM 1505 C CA . LEU A 1 184 ? 8.278 9.399 -8.131 1.00 82.12 184 LEU A CA 1
ATOM 1506 C C . LEU A 1 184 ? 8.261 9.519 -6.602 1.00 82.12 184 LEU A C 1
ATOM 1508 O O . LEU A 1 184 ? 7.197 9.730 -6.019 1.00 82.12 184 LEU A O 1
ATOM 1512 N N . HIS A 1 185 ? 9.421 9.445 -5.946 1.00 78.38 185 HIS A N 1
ATOM 1513 C CA . HIS A 1 185 ? 9.514 9.693 -4.504 1.00 78.38 185 HIS A CA 1
ATOM 1514 C C . HIS A 1 185 ? 9.165 11.141 -4.150 1.00 78.38 185 HIS A C 1
ATOM 1516 O O . HIS A 1 185 ? 8.417 11.367 -3.204 1.00 78.38 185 HIS A O 1
ATOM 1522 N N . TYR A 1 186 ? 9.594 12.114 -4.960 1.00 77.38 186 TYR A N 1
ATOM 1523 C CA . TYR A 1 186 ? 9.165 13.505 -4.810 1.00 77.38 186 TYR A CA 1
ATOM 1524 C C . TYR A 1 186 ? 7.635 13.649 -4.862 1.00 77.38 186 TYR A C 1
ATOM 1526 O O . TYR A 1 186 ? 7.057 14.387 -4.062 1.00 77.38 186 TYR A O 1
ATOM 1534 N N . LEU A 1 187 ? 6.954 12.938 -5.768 1.00 80.00 187 LEU A N 1
ATOM 1535 C CA . LEU A 1 187 ? 5.490 12.948 -5.831 1.00 80.00 187 LEU A CA 1
ATOM 1536 C C . LEU A 1 187 ? 4.851 12.336 -4.578 1.00 80.00 187 LEU A C 1
ATOM 1538 O O . LEU A 1 187 ? 3.875 12.895 -4.070 1.00 80.00 187 LEU A O 1
ATOM 1542 N N . ILE A 1 188 ? 5.393 11.226 -4.065 1.00 83.75 188 ILE A N 1
ATOM 1543 C CA . ILE A 1 188 ? 4.939 10.614 -2.805 1.00 83.75 188 ILE A CA 1
ATOM 1544 C C . ILE A 1 188 ? 5.023 11.640 -1.669 1.00 83.75 188 ILE A C 1
ATOM 1546 O O . ILE A 1 188 ? 4.009 11.920 -1.024 1.00 83.75 188 ILE A O 1
ATOM 1550 N N . ASP A 1 189 ? 6.192 12.253 -1.478 1.00 75.12 189 ASP A N 1
ATOM 1551 C CA . ASP A 1 189 ? 6.422 13.295 -0.478 1.00 75.12 189 ASP A CA 1
ATOM 1552 C C . ASP A 1 189 ? 5.439 14.456 -0.656 1.00 75.12 189 ASP A C 1
ATOM 1554 O O . ASP A 1 189 ? 4.798 14.891 0.302 1.00 75.12 189 ASP A O 1
ATOM 1558 N N . HIS A 1 190 ? 5.256 14.929 -1.892 1.00 77.00 190 HIS A N 1
ATOM 1559 C CA . HIS A 1 190 ? 4.342 16.022 -2.201 1.00 77.00 190 HIS A CA 1
ATOM 1560 C C . HIS A 1 190 ? 2.912 15.723 -1.738 1.00 77.00 190 HIS A C 1
ATOM 1562 O O . HIS A 1 190 ? 2.286 16.553 -1.074 1.00 77.00 190 HIS A O 1
ATOM 1568 N N . TYR A 1 191 ? 2.386 14.543 -2.065 1.00 83.19 191 TYR A N 1
ATOM 1569 C CA . TYR A 1 191 ? 1.041 14.137 -1.667 1.00 83.19 191 TYR A CA 1
ATOM 1570 C C . TYR A 1 191 ? 0.913 13.942 -0.157 1.00 83.19 191 TYR A C 1
ATOM 1572 O O . TYR A 1 191 ? -0.050 14.440 0.432 1.00 83.19 191 TYR A O 1
ATOM 1580 N N . MET A 1 192 ? 1.887 13.282 0.476 1.00 81.62 192 MET A N 1
ATOM 1581 C CA . MET A 1 192 ? 1.906 13.083 1.927 1.00 81.62 192 MET A CA 1
ATOM 1582 C C . MET A 1 192 ? 1.907 14.416 2.677 1.00 81.62 192 MET A C 1
ATOM 1584 O O . MET A 1 192 ? 1.129 14.604 3.612 1.00 81.62 192 MET A O 1
ATOM 1588 N N . LEU A 1 193 ? 2.725 15.370 2.228 1.00 73.25 193 LEU A N 1
ATOM 1589 C CA . LEU A 1 193 ? 2.817 16.706 2.814 1.00 73.25 193 LEU A CA 1
ATOM 1590 C C . LEU A 1 193 ? 1.525 17.498 2.621 1.00 73.25 193 LEU A C 1
ATOM 1592 O O . LEU A 1 193 ? 1.070 18.165 3.545 1.00 73.25 193 LEU A O 1
ATOM 1596 N N . ARG A 1 194 ? 0.905 17.410 1.441 1.00 75.06 194 ARG A N 1
ATOM 1597 C CA . ARG A 1 194 ? -0.361 18.096 1.149 1.00 75.06 194 ARG A CA 1
ATOM 1598 C C . ARG A 1 194 ? -1.533 17.544 1.947 1.00 75.06 194 ARG A C 1
ATOM 1600 O O . ARG A 1 194 ? -2.365 18.326 2.403 1.00 75.06 194 ARG A O 1
ATOM 1607 N N . ALA A 1 195 ? -1.618 16.226 2.086 1.00 82.12 195 ALA A N 1
ATOM 1608 C CA . ALA A 1 195 ? -2.687 15.600 2.845 1.00 82.12 195 ALA A CA 1
ATOM 1609 C C . ALA A 1 195 ? -2.494 15.805 4.352 1.00 82.12 195 ALA A C 1
ATOM 1611 O O . ALA A 1 195 ? -3.452 16.115 5.063 1.00 82.12 195 ALA A O 1
ATOM 1612 N N . GLY A 1 196 ? -1.258 15.656 4.841 1.00 72.94 196 GLY A N 1
ATOM 1613 C CA . GLY A 1 196 ? -0.947 15.804 6.259 1.00 72.94 196 GLY A CA 1
ATOM 1614 C C . GLY A 1 196 ? -1.786 14.870 7.133 1.00 72.94 196 GLY A C 1
ATOM 1615 O O . GLY A 1 196 ? -2.230 15.272 8.206 1.00 72.94 196 GLY A O 1
ATOM 1616 N N . ILE A 1 197 ? -2.066 13.652 6.663 1.00 77.81 197 ILE A N 1
ATOM 1617 C CA . ILE A 1 197 ? -2.732 12.613 7.454 1.00 77.81 197 ILE A CA 1
ATOM 1618 C C . ILE A 1 197 ? -1.865 11.371 7.531 1.00 77.81 197 ILE A C 1
ATOM 1620 O O . ILE A 1 197 ? -1.207 10.991 6.563 1.00 77.81 197 ILE A O 1
ATOM 1624 N N . LEU A 1 198 ? -1.886 10.745 8.697 1.00 77.75 198 LEU A N 1
ATOM 1625 C CA . LEU A 1 198 ? -1.174 9.517 8.993 1.00 77.75 198 LEU A CA 1
ATOM 1626 C C . LEU A 1 198 ? -2.101 8.535 9.694 1.00 77.75 198 LEU A C 1
ATOM 1628 O O . LEU A 1 198 ? -2.973 8.962 10.460 1.00 77.75 198 LEU A O 1
ATOM 1632 N N . PRO A 1 199 ? -1.916 7.231 9.451 1.00 82.00 199 PRO A N 1
ATOM 1633 C CA . PRO A 1 199 ? -2.729 6.217 10.090 1.00 82.00 199 PRO A CA 1
ATOM 1634 C C . PRO A 1 199 ? -2.431 6.133 11.585 1.00 82.00 199 PRO A C 1
ATOM 1636 O O . PRO A 1 199 ? -1.289 6.265 12.018 1.00 82.00 199 PRO A O 1
ATOM 1639 N N . ALA A 1 200 ? -3.446 5.817 12.382 1.00 76.44 200 ALA A N 1
ATOM 1640 C CA . ALA A 1 200 ? -3.215 5.373 13.754 1.00 76.44 200 ALA A CA 1
ATOM 1641 C C . ALA A 1 200 ? -2.692 3.934 13.817 1.00 76.44 200 ALA A C 1
ATOM 1643 O O . ALA A 1 200 ? -1.958 3.575 14.743 1.00 76.44 200 ALA A O 1
ATOM 1644 N N . PHE A 1 201 ? -3.059 3.124 12.824 1.00 80.06 201 PHE A N 1
ATOM 1645 C CA . PHE A 1 201 ? -2.708 1.717 12.739 1.00 80.06 201 PHE A CA 1
ATOM 1646 C C . PHE A 1 201 ? -2.129 1.377 11.378 1.00 80.06 201 PHE A C 1
ATOM 1648 O O . PHE A 1 201 ? -2.743 1.658 10.353 1.00 80.06 201 PHE A O 1
ATOM 1655 N N . HIS A 1 202 ? -0.991 0.701 11.380 1.00 84.44 202 HIS A N 1
ATOM 1656 C CA . HIS A 1 202 ? -0.389 0.136 10.187 1.00 84.44 202 HIS A CA 1
ATOM 1657 C C . HIS A 1 202 ? -0.207 -1.368 10.392 1.00 84.44 202 HIS A C 1
ATOM 1659 O O . HIS A 1 202 ? 0.525 -1.813 11.274 1.00 84.44 202 HIS A O 1
ATOM 1665 N N . ILE A 1 203 ? -0.915 -2.157 9.595 1.00 85.62 203 ILE A N 1
ATOM 1666 C CA . ILE A 1 203 ? -0.908 -3.614 9.634 1.00 85.62 203 ILE A CA 1
ATOM 1667 C C . ILE A 1 203 ? -0.161 -4.095 8.397 1.00 85.62 203 ILE A C 1
ATOM 1669 O O . ILE A 1 203 ? -0.659 -3.989 7.280 1.00 85.62 203 ILE A O 1
ATOM 1673 N N . ARG A 1 204 ? 1.047 -4.615 8.594 1.00 86.50 204 ARG A N 1
ATOM 1674 C CA . ARG A 1 204 ? 1.903 -5.123 7.527 1.00 86.50 204 ARG A CA 1
ATOM 1675 C C . ARG A 1 204 ? 1.807 -6.637 7.450 1.00 86.50 204 ARG A C 1
ATOM 1677 O O . ARG A 1 204 ? 2.140 -7.332 8.402 1.00 86.50 204 ARG A O 1
ATOM 1684 N N . PHE A 1 205 ? 1.443 -7.146 6.290 1.00 86.06 205 PHE A N 1
ATOM 1685 C CA . PHE A 1 205 ? 1.585 -8.543 5.929 1.00 86.06 205 PHE A CA 1
ATOM 1686 C C . PHE A 1 205 ? 3.031 -8.800 5.499 1.00 86.06 205 PHE A C 1
ATOM 1688 O O . PHE A 1 205 ? 3.579 -8.104 4.646 1.00 86.06 205 PHE A O 1
ATOM 1695 N N . ALA A 1 206 ? 3.644 -9.799 6.112 1.00 85.06 206 ALA A N 1
ATOM 1696 C CA . ALA A 1 206 ? 4.984 -10.302 5.862 1.00 85.06 206 ALA A CA 1
ATOM 1697 C C . ALA A 1 206 ? 4.902 -11.810 5.581 1.00 85.06 206 ALA A C 1
ATOM 1699 O O . ALA A 1 206 ? 5.528 -12.613 6.266 1.00 85.06 206 ALA A O 1
ATOM 1700 N N . ILE A 1 207 ? 4.046 -12.159 4.619 1.00 84.25 207 ILE A N 1
ATOM 1701 C CA . ILE A 1 207 ? 3.736 -13.534 4.222 1.00 84.25 207 ILE A CA 1
ATOM 1702 C C . ILE A 1 207 ? 4.790 -14.035 3.243 1.00 84.25 207 ILE A C 1
ATOM 1704 O O . ILE A 1 207 ? 5.209 -13.280 2.365 1.00 84.25 207 ILE A O 1
ATOM 1708 N N . ASP A 1 208 ? 5.159 -15.308 3.370 1.00 85.25 208 ASP A N 1
ATOM 1709 C CA . ASP A 1 208 ? 6.070 -15.981 2.448 1.00 85.25 208 ASP A CA 1
ATOM 1710 C C . ASP A 1 208 ? 5.603 -15.840 0.978 1.00 85.25 208 ASP A C 1
ATOM 1712 O O . ASP A 1 208 ? 4.411 -16.016 0.684 1.00 85.25 208 ASP A O 1
ATOM 1716 N N . PRO A 1 209 ? 6.501 -15.520 0.027 1.00 86.81 209 PRO A N 1
ATOM 1717 C CA . PRO A 1 209 ? 6.122 -15.313 -1.366 1.00 86.81 209 PRO A CA 1
ATOM 1718 C C . PRO A 1 209 ? 5.543 -16.558 -2.031 1.00 86.81 209 PRO A C 1
ATOM 1720 O O . PRO A 1 209 ? 4.677 -16.406 -2.886 1.00 86.81 209 PRO A O 1
ATOM 1723 N N . SER A 1 210 ? 5.934 -17.767 -1.615 1.00 87.50 210 SER A N 1
ATOM 1724 C CA . SER A 1 210 ? 5.357 -19.011 -2.143 1.00 87.50 210 SER A CA 1
ATOM 1725 C C . SER A 1 210 ? 3.873 -19.152 -1.794 1.00 87.50 210 SER A C 1
ATOM 1727 O O . SER A 1 210 ? 3.063 -19.460 -2.665 1.00 87.50 210 SER A O 1
ATOM 1729 N N . ILE A 1 211 ? 3.485 -18.803 -0.564 1.00 88.00 211 ILE A N 1
ATOM 1730 C CA . ILE A 1 211 ? 2.076 -18.763 -0.140 1.00 88.00 211 ILE A CA 1
ATOM 1731 C C . ILE A 1 211 ? 1.315 -17.707 -0.953 1.00 88.00 211 ILE A C 1
ATOM 1733 O O . ILE A 1 211 ? 0.190 -17.926 -1.400 1.00 88.00 211 ILE A O 1
ATOM 1737 N N . CYS A 1 212 ? 1.942 -16.551 -1.184 1.00 89.75 212 CYS A N 1
ATOM 1738 C CA . CYS A 1 212 ? 1.357 -15.501 -2.011 1.00 89.75 212 CYS A CA 1
ATOM 1739 C C . CYS A 1 212 ? 1.122 -15.960 -3.459 1.00 89.75 212 CYS A C 1
ATOM 1741 O O . CYS A 1 212 ? 0.095 -15.607 -4.038 1.00 89.75 212 CYS A O 1
ATOM 1743 N N . GLU A 1 213 ? 2.047 -16.729 -4.044 1.00 90.62 213 GLU A N 1
ATOM 1744 C CA . GLU A 1 213 ? 1.875 -17.311 -5.379 1.00 90.62 213 GLU A CA 1
ATOM 1745 C C . GLU A 1 213 ? 0.667 -18.248 -5.430 1.00 90.62 213 GLU A C 1
ATOM 1747 O O . GLU A 1 213 ? -0.113 -18.174 -6.378 1.00 90.62 213 GLU A O 1
ATOM 1752 N N . ASP A 1 214 ? 0.493 -19.106 -4.425 1.00 89.50 214 ASP A N 1
ATOM 1753 C CA . ASP A 1 214 ? -0.636 -20.037 -4.375 1.00 89.50 214 ASP A CA 1
ATOM 1754 C C . ASP A 1 214 ? -1.970 -19.287 -4.307 1.00 89.50 214 ASP A C 1
ATOM 1756 O O . ASP A 1 214 ? -2.870 -19.552 -5.103 1.00 89.50 214 ASP A O 1
ATOM 1760 N N . HIS A 1 215 ? -2.057 -18.231 -3.496 1.00 88.75 215 HIS A N 1
ATOM 1761 C CA . HIS A 1 215 ? -3.235 -17.360 -3.481 1.00 88.75 215 HIS A CA 1
ATOM 1762 C C . HIS A 1 215 ? -3.486 -16.636 -4.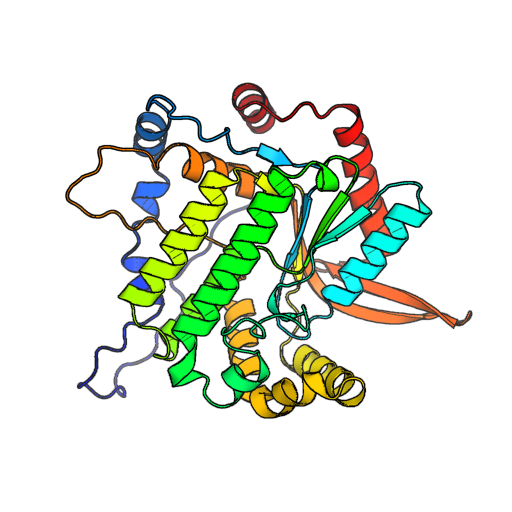813 1.00 88.75 215 HIS A C 1
ATOM 1764 O O . HIS A 1 215 ? -4.639 -16.385 -5.175 1.00 88.75 215 HIS A O 1
ATOM 1770 N N . ILE A 1 216 ? -2.432 -16.256 -5.545 1.00 89.19 216 ILE A N 1
ATOM 1771 C CA . ILE A 1 216 ? -2.572 -15.642 -6.874 1.00 89.19 216 ILE A CA 1
ATOM 1772 C C . ILE A 1 216 ? -3.120 -16.667 -7.867 1.00 89.19 216 ILE A C 1
ATOM 1774 O O . ILE A 1 216 ? -4.025 -16.328 -8.628 1.00 89.19 216 ILE A O 1
ATOM 1778 N N . LYS A 1 217 ? -2.622 -17.910 -7.838 1.00 88.25 217 LYS A N 1
ATOM 1779 C CA . LYS A 1 217 ? -3.122 -19.004 -8.686 1.00 88.25 217 LYS A CA 1
ATOM 1780 C C . LYS A 1 217 ? -4.603 -19.265 -8.421 1.00 88.25 217 LYS A C 1
ATOM 1782 O O . LYS A 1 217 ? -5.385 -19.294 -9.371 1.00 88.25 217 LYS A O 1
ATOM 1787 N N . ASP A 1 218 ? -4.986 -19.367 -7.149 1.00 86.25 218 ASP A N 1
ATOM 1788 C CA . ASP A 1 218 ? -6.377 -19.571 -6.741 1.00 86.25 218 ASP A CA 1
ATOM 1789 C C . ASP A 1 218 ? -7.268 -18.423 -7.235 1.00 86.25 218 ASP A C 1
ATOM 1791 O O . ASP A 1 218 ? -8.255 -18.649 -7.935 1.00 86.25 218 ASP A O 1
ATOM 1795 N N . ARG A 1 219 ? -6.881 -17.165 -6.986 1.00 83.75 219 ARG A N 1
ATOM 1796 C CA . ARG A 1 219 ? -7.659 -15.998 -7.432 1.00 83.75 219 ARG A CA 1
ATOM 1797 C C . ARG A 1 219 ? -7.757 -15.886 -8.954 1.00 83.75 219 ARG A C 1
ATOM 1799 O O . ARG A 1 219 ? -8.805 -15.498 -9.462 1.00 83.75 219 ARG A O 1
ATOM 1806 N N . ALA A 1 220 ? -6.684 -16.180 -9.683 1.00 84.56 220 ALA A N 1
ATOM 1807 C CA . ALA A 1 220 ? -6.689 -16.143 -11.144 1.00 84.56 220 ALA A CA 1
ATOM 1808 C C . ALA A 1 220 ? -7.606 -17.220 -11.744 1.00 84.56 220 ALA A C 1
ATOM 1810 O O . ALA A 1 220 ? -8.116 -17.039 -12.850 1.00 84.56 220 ALA A O 1
ATOM 1811 N N . SER A 1 221 ? -7.849 -18.317 -11.015 1.00 82.81 221 SER A N 1
ATOM 1812 C CA . SER A 1 221 ? -8.836 -19.323 -11.414 1.00 82.81 221 SER A CA 1
ATOM 1813 C C . SER A 1 221 ? -10.286 -18.831 -11.277 1.00 82.81 221 SER A C 1
ATOM 1815 O O . SER A 1 221 ? -11.135 -19.222 -12.079 1.00 82.81 221 SER A O 1
ATOM 1817 N N . ASP A 1 222 ? -10.544 -17.920 -10.332 1.00 82.38 222 ASP A N 1
ATOM 1818 C CA . ASP A 1 222 ? -11.870 -17.351 -10.057 1.00 82.38 222 ASP A CA 1
ATOM 1819 C C . ASP A 1 222 ? -12.177 -16.075 -10.869 1.00 82.38 222 ASP A C 1
ATOM 1821 O O . ASP A 1 222 ? -13.339 -15.804 -11.184 1.00 82.38 222 ASP A O 1
ATOM 1825 N N . ASP A 1 223 ? -11.157 -15.277 -11.211 1.00 77.25 223 ASP A N 1
ATOM 1826 C CA . ASP A 1 223 ? -11.296 -13.998 -11.922 1.00 77.25 223 ASP A CA 1
ATOM 1827 C C . ASP A 1 223 ? -10.415 -13.942 -13.187 1.00 77.25 223 ASP A C 1
ATOM 1829 O O . ASP A 1 223 ? -9.202 -13.722 -13.090 1.00 77.25 223 ASP A O 1
ATOM 1833 N N . PRO A 1 224 ? -11.007 -14.055 -14.395 1.00 76.00 224 PRO A N 1
ATOM 1834 C CA . PRO A 1 224 ? -10.273 -13.993 -15.658 1.00 76.00 224 PRO A CA 1
ATOM 1835 C C . PRO A 1 224 ? -9.453 -12.711 -15.867 1.00 76.00 224 PRO A C 1
ATOM 1837 O O . PRO A 1 224 ? -8.455 -12.748 -16.585 1.00 76.00 224 PRO A O 1
ATOM 1840 N N . HIS A 1 225 ? -9.824 -11.584 -15.246 1.00 73.62 225 HIS A N 1
ATOM 1841 C CA . HIS A 1 225 ? -9.032 -10.347 -15.333 1.00 73.62 225 HIS A CA 1
ATOM 1842 C C . HIS A 1 225 ? -7.678 -10.472 -14.617 1.00 73.62 225 HIS A C 1
ATOM 1844 O O . HIS A 1 225 ? -6.712 -9.789 -14.949 1.00 73.62 225 HIS A O 1
ATOM 1850 N N . ARG A 1 226 ? -7.566 -11.402 -13.664 1.00 80.69 226 ARG A N 1
ATOM 1851 C CA . ARG A 1 226 ? -6.346 -11.652 -12.889 1.00 80.69 226 ARG A CA 1
ATOM 1852 C C . ARG A 1 226 ? -5.411 -12.671 -13.542 1.00 80.69 226 ARG A C 1
ATOM 1854 O O . ARG A 1 226 ? -4.327 -12.905 -13.021 1.00 80.69 226 ARG A O 1
ATOM 1861 N N . LEU A 1 227 ? -5.761 -13.224 -14.708 1.00 82.62 227 LEU A N 1
ATOM 1862 C CA . LEU A 1 227 ? -4.890 -14.150 -15.448 1.00 82.62 227 LEU A CA 1
ATOM 1863 C C . LEU A 1 227 ? -3.536 -13.529 -15.820 1.00 82.62 227 LEU A C 1
ATOM 1865 O O . LEU A 1 227 ? -2.529 -14.230 -15.836 1.00 82.62 227 LEU A O 1
ATOM 1869 N N . CYS A 1 228 ? -3.488 -12.213 -16.047 1.00 80.56 228 CYS A N 1
ATOM 1870 C CA . CYS A 1 228 ? -2.235 -11.503 -16.315 1.00 80.56 228 CYS A CA 1
ATOM 1871 C C . CYS A 1 228 ? -1.218 -11.616 -15.162 1.00 80.56 228 CYS A C 1
ATOM 1873 O O . CYS A 1 228 ? -0.013 -11.614 -15.397 1.00 80.56 228 CYS A O 1
ATOM 1875 N N . GLU A 1 229 ? -1.685 -11.761 -13.919 1.00 83.69 229 GLU A N 1
ATOM 1876 C CA . GLU A 1 229 ? -0.818 -11.957 -12.755 1.00 83.69 229 GLU A CA 1
ATOM 1877 C C . GLU A 1 229 ? -0.219 -13.365 -12.743 1.00 83.69 229 GLU A C 1
ATOM 1879 O O . GLU A 1 229 ? 0.926 -13.540 -12.332 1.00 83.69 229 GLU A O 1
ATOM 1884 N N . LEU A 1 230 ? -0.970 -14.360 -13.233 1.00 84.94 230 LEU A N 1
ATOM 1885 C CA . LEU A 1 230 ? -0.487 -15.731 -13.368 1.00 84.94 230 LEU A CA 1
ATOM 1886 C C . LEU A 1 230 ? 0.670 -15.805 -14.377 1.00 84.94 230 LEU A C 1
ATOM 1888 O O . LEU A 1 230 ? 1.684 -16.453 -14.128 1.00 84.94 230 LEU A O 1
ATOM 1892 N N . GLU A 1 231 ? 0.536 -15.089 -15.494 1.00 85.19 231 GLU A N 1
ATOM 1893 C CA . GLU A 1 231 ? 1.589 -14.960 -16.510 1.00 85.19 231 GLU A CA 1
ATOM 1894 C C . GLU A 1 231 ? 2.824 -14.211 -15.976 1.00 85.19 231 GLU A C 1
ATOM 1896 O O . GLU A 1 231 ? 3.944 -14.462 -16.418 1.00 85.19 231 GLU A O 1
ATOM 1901 N N . ALA A 1 232 ? 2.635 -13.331 -14.988 1.00 85.88 232 ALA A N 1
ATOM 1902 C CA . ALA A 1 232 ? 3.682 -12.523 -14.372 1.00 85.88 232 ALA A CA 1
ATOM 1903 C C . ALA A 1 232 ? 4.207 -13.074 -13.029 1.00 85.88 232 ALA A C 1
ATOM 1905 O O . ALA A 1 232 ? 4.933 -12.354 -12.333 1.00 85.88 232 ALA A O 1
ATOM 1906 N N . LEU A 1 233 ? 3.885 -14.322 -12.653 1.00 87.38 233 LEU A N 1
ATOM 1907 C CA . LEU A 1 233 ? 4.195 -14.887 -11.328 1.00 87.38 233 LEU A CA 1
ATOM 1908 C C . LEU A 1 233 ? 5.659 -14.728 -10.915 1.00 87.38 233 LEU A C 1
ATOM 1910 O O . LEU A 1 233 ? 5.919 -14.294 -9.800 1.00 87.38 233 LEU A O 1
ATOM 1914 N N . ASP A 1 234 ? 6.615 -15.007 -11.804 1.00 86.31 234 ASP A N 1
ATOM 1915 C CA . ASP A 1 234 ? 8.042 -14.874 -11.479 1.00 86.31 234 ASP A CA 1
ATOM 1916 C C . ASP A 1 234 ? 8.424 -13.429 -11.127 1.00 86.31 234 ASP A C 1
ATOM 1918 O O . ASP A 1 234 ? 9.186 -13.189 -10.189 1.00 86.31 234 ASP A O 1
ATOM 1922 N N . THR A 1 235 ? 7.856 -12.453 -11.844 1.00 84.25 235 THR A N 1
ATOM 1923 C CA . THR A 1 235 ? 8.064 -11.026 -11.552 1.00 84.25 235 THR A CA 1
ATOM 1924 C C . THR A 1 235 ? 7.419 -10.652 -10.220 1.00 84.25 235 THR A C 1
ATOM 1926 O O . THR A 1 235 ? 7.993 -9.888 -9.441 1.00 84.25 235 THR A O 1
ATOM 1929 N N . ILE A 1 236 ? 6.228 -11.189 -9.941 1.00 86.12 236 ILE A N 1
ATOM 1930 C CA . ILE A 1 236 ? 5.514 -10.947 -8.686 1.00 86.12 236 ILE A CA 1
ATOM 1931 C C . ILE A 1 236 ? 6.261 -11.574 -7.507 1.00 86.12 236 ILE A C 1
ATOM 1933 O O . ILE A 1 236 ? 6.422 -10.895 -6.495 1.00 86.12 236 ILE A O 1
ATOM 1937 N N . ARG A 1 237 ? 6.787 -12.799 -7.639 1.00 88.31 237 ARG A N 1
ATOM 1938 C CA . ARG A 1 237 ? 7.621 -13.446 -6.618 1.00 88.31 237 ARG A CA 1
ATOM 1939 C C . ARG A 1 237 ? 8.827 -12.580 -6.283 1.00 88.31 237 ARG A C 1
ATOM 1941 O O . ARG A 1 237 ? 8.983 -12.203 -5.131 1.00 88.31 237 ARG A O 1
ATOM 1948 N N . GLN A 1 238 ? 9.609 -12.182 -7.289 1.00 87.12 238 GLN A N 1
ATOM 1949 C CA . GLN A 1 238 ? 10.790 -11.335 -7.083 1.00 87.12 238 GLN A CA 1
ATOM 1950 C C . GLN A 1 238 ? 10.439 -9.996 -6.423 1.00 87.12 238 GLN A C 1
ATOM 1952 O O . GLN A 1 238 ? 11.177 -9.506 -5.568 1.00 87.12 238 GLN A O 1
ATOM 1957 N N . THR A 1 239 ? 9.300 -9.410 -6.806 1.00 84.56 239 THR A N 1
ATOM 1958 C CA . THR A 1 239 ? 8.796 -8.188 -6.171 1.00 84.56 239 THR A CA 1
ATOM 1959 C C . THR A 1 239 ? 8.457 -8.459 -4.704 1.00 84.56 239 THR A C 1
ATOM 1961 O O . THR A 1 239 ? 8.874 -7.708 -3.830 1.00 84.56 239 THR A O 1
ATOM 1964 N N . ASN A 1 240 ? 7.734 -9.541 -4.410 1.00 85.38 240 ASN A N 1
ATOM 1965 C CA . ASN A 1 240 ? 7.343 -9.922 -3.056 1.00 85.38 240 ASN A CA 1
ATOM 1966 C C . ASN A 1 240 ? 8.555 -10.230 -2.161 1.00 85.38 240 ASN A C 1
ATOM 1968 O O . ASN A 1 240 ? 8.586 -9.741 -1.033 1.00 85.38 240 ASN A O 1
ATOM 1972 N N . ASP A 1 241 ? 9.558 -10.954 -2.669 1.00 84.12 241 ASP A N 1
ATOM 1973 C CA . ASP A 1 241 ? 10.835 -11.197 -1.982 1.00 84.12 241 ASP A CA 1
ATOM 1974 C C . ASP A 1 241 ? 11.471 -9.867 -1.549 1.00 84.12 241 ASP A C 1
ATOM 1976 O O . ASP A 1 241 ? 11.785 -9.655 -0.375 1.00 84.12 241 ASP A O 1
ATOM 1980 N N . PHE A 1 242 ? 11.565 -8.916 -2.485 1.00 81.44 242 PHE A N 1
ATOM 1981 C CA . PHE A 1 242 ? 12.123 -7.592 -2.219 1.00 81.44 242 PHE A CA 1
ATOM 1982 C C . PHE A 1 242 ? 11.316 -6.812 -1.169 1.00 81.44 242 PHE A C 1
ATOM 1984 O O . PHE A 1 242 ? 11.896 -6.210 -0.263 1.00 81.44 242 PHE A O 1
ATOM 1991 N N . LEU A 1 243 ? 9.979 -6.834 -1.256 1.00 74.31 243 LEU A N 1
ATOM 1992 C CA . LEU A 1 243 ? 9.087 -6.161 -0.300 1.00 74.31 243 LEU A CA 1
ATOM 1993 C C . LEU A 1 243 ? 9.248 -6.699 1.131 1.00 74.31 243 LEU A C 1
ATOM 1995 O O . LEU A 1 243 ? 9.126 -5.938 2.099 1.00 74.31 243 LEU A O 1
ATOM 1999 N N . LEU A 1 244 ? 9.495 -8.003 1.282 1.00 73.62 244 LEU A N 1
ATOM 2000 C CA . LEU A 1 244 ? 9.720 -8.627 2.584 1.00 73.62 244 LEU A CA 1
ATOM 2001 C C . LEU A 1 244 ? 11.054 -8.200 3.187 1.00 73.62 244 LEU A C 1
ATOM 2003 O O . LEU A 1 244 ? 11.077 -7.780 4.349 1.00 73.62 244 LEU A O 1
ATOM 2007 N N . GLU A 1 245 ? 12.119 -8.255 2.386 1.00 71.44 245 GLU A N 1
ATOM 2008 C CA . GLU A 1 245 ? 13.480 -7.882 2.773 1.00 71.44 245 GLU A CA 1
ATOM 2009 C C . GLU A 1 245 ? 13.564 -6.410 3.197 1.00 71.44 245 GLU A C 1
ATOM 2011 O O . GLU A 1 245 ? 14.021 -6.093 4.295 1.00 71.44 245 GLU A O 1
ATOM 2016 N N . HIS A 1 246 ? 13.004 -5.510 2.386 1.00 63.84 246 HIS A N 1
ATOM 2017 C CA . HIS A 1 246 ? 13.072 -4.059 2.597 1.00 63.84 246 HIS A CA 1
ATOM 2018 C C . HIS A 1 246 ? 12.002 -3.546 3.568 1.00 63.84 246 HIS A C 1
ATOM 2020 O O . HIS A 1 246 ? 11.801 -2.343 3.741 1.00 63.84 246 HIS A O 1
ATOM 2026 N N . ARG A 1 247 ? 11.282 -4.477 4.206 1.00 58.66 247 ARG A N 1
ATOM 2027 C CA . ARG A 1 247 ? 10.248 -4.264 5.225 1.00 58.66 247 ARG A CA 1
ATOM 2028 C C . ARG A 1 247 ? 9.103 -3.327 4.829 1.00 58.66 247 ARG A C 1
ATOM 2030 O O . ARG A 1 247 ? 8.264 -3.034 5.676 1.00 58.66 247 ARG A O 1
ATOM 2037 N N . GLY A 1 248 ? 9.023 -2.893 3.570 1.00 46.72 248 GLY A N 1
ATOM 2038 C CA . GLY A 1 248 ? 8.000 -1.977 3.061 1.00 46.72 248 GLY A CA 1
ATOM 2039 C C . GLY A 1 248 ? 7.876 -0.663 3.842 1.00 46.72 248 GLY A C 1
ATOM 2040 O O . GLY A 1 248 ? 6.858 0.013 3.721 1.00 46.72 248 GLY A O 1
ATOM 2041 N N . VAL A 1 249 ? 8.860 -0.309 4.678 1.00 46.97 249 VAL A N 1
ATOM 2042 C CA . VAL A 1 249 ? 8.786 0.902 5.497 1.00 46.97 249 VAL A CA 1
ATOM 2043 C C . VAL A 1 249 ? 9.241 2.066 4.639 1.00 46.97 249 VAL A C 1
ATOM 2045 O O . VAL A 1 249 ? 10.395 2.145 4.226 1.00 46.97 249 VAL A O 1
ATOM 2048 N N . TYR A 1 250 ? 8.320 2.982 4.378 1.00 46.81 250 TYR A N 1
ATOM 2049 C CA . TYR A 1 250 ? 8.670 4.285 3.850 1.00 46.81 250 TYR A CA 1
ATOM 2050 C C . TYR A 1 250 ? 9.588 5.015 4.828 1.00 46.81 250 TYR A C 1
ATOM 2052 O O . TYR A 1 250 ? 9.160 5.426 5.907 1.00 46.81 250 TYR A O 1
ATOM 2060 N N . ASN A 1 251 ? 10.836 5.203 4.412 1.00 43.84 251 ASN A N 1
ATOM 2061 C CA . ASN A 1 251 ? 11.655 6.307 4.874 1.00 43.84 251 ASN A CA 1
ATOM 2062 C C . ASN A 1 251 ? 11.409 7.473 3.908 1.00 43.84 251 ASN A C 1
ATOM 2064 O O . ASN A 1 251 ? 11.626 7.285 2.710 1.00 43.84 251 ASN A O 1
ATOM 2068 N N . PRO A 1 252 ? 10.931 8.643 4.369 1.00 44.66 252 PRO A N 1
ATOM 2069 C CA . PRO A 1 252 ? 10.858 9.823 3.514 1.00 44.66 252 PRO A CA 1
ATOM 2070 C C . PRO A 1 252 ? 12.248 10.121 2.944 1.00 44.66 252 PRO A C 1
ATOM 2072 O O . PRO A 1 252 ? 13.229 10.184 3.688 1.00 44.66 252 PRO A O 1
ATOM 2075 N N . LEU A 1 253 ? 12.336 10.259 1.621 1.00 41.25 253 LEU A N 1
ATOM 2076 C CA . LEU A 1 253 ? 13.595 10.464 0.911 1.00 41.25 253 LEU A CA 1
ATOM 2077 C C . LEU A 1 253 ? 13.735 11.952 0.610 1.00 41.25 253 LEU A C 1
ATOM 2079 O O . LEU A 1 253 ? 13.071 12.482 -0.278 1.00 41.25 253 LEU A O 1
ATOM 2083 N N . VAL A 1 254 ? 14.621 12.638 1.328 1.00 42.91 254 VAL A N 1
ATOM 2084 C CA . VAL A 1 254 ? 14.943 14.026 0.995 1.00 42.91 254 VAL A CA 1
ATOM 2085 C C . VAL A 1 254 ? 15.934 14.031 -0.163 1.00 42.91 254 VAL A C 1
ATOM 2087 O O . VAL A 1 254 ? 17.108 13.714 0.005 1.00 42.91 254 VAL A O 1
ATOM 2090 N N . ALA A 1 255 ? 15.482 14.452 -1.341 1.00 33.66 255 ALA A N 1
ATOM 2091 C CA . ALA A 1 255 ? 16.391 14.987 -2.345 1.00 33.66 255 ALA A CA 1
ATOM 2092 C C . ALA A 1 255 ? 16.764 16.418 -1.924 1.00 33.66 255 ALA A C 1
ATOM 2094 O O . ALA A 1 255 ? 16.057 17.379 -2.232 1.00 33.66 255 ALA A O 1
ATOM 2095 N N . ILE A 1 256 ? 17.855 16.566 -1.168 1.00 35.94 256 ILE A N 1
ATOM 2096 C CA . ILE A 1 256 ? 18.482 17.874 -0.967 1.00 35.94 256 ILE A CA 1
ATOM 2097 C C . ILE A 1 256 ? 19.146 18.229 -2.299 1.00 35.94 256 ILE A C 1
ATOM 2099 O O . ILE A 1 256 ? 20.187 17.670 -2.632 1.00 35.94 256 ILE A O 1
ATOM 2103 N N . GLU A 1 257 ? 18.587 19.164 -3.067 1.00 31.69 257 GLU A N 1
ATOM 2104 C CA . GLU A 1 257 ? 19.420 19.877 -4.037 1.00 31.69 257 GLU A CA 1
ATOM 2105 C C . GLU A 1 257 ? 20.306 20.875 -3.273 1.00 31.69 257 GLU A C 1
ATOM 2107 O O . GLU A 1 257 ? 19.781 21.787 -2.616 1.00 31.69 257 GLU A O 1
ATOM 2112 N N . PRO A 1 258 ? 21.646 20.771 -3.360 1.00 33.00 258 PRO A N 1
ATOM 2113 C CA . PRO A 1 258 ? 22.533 21.789 -2.828 1.00 33.00 258 PRO A CA 1
ATOM 2114 C C . PRO A 1 258 ? 22.476 23.000 -3.765 1.00 33.00 258 PRO A C 1
ATOM 2116 O O . PRO A 1 258 ? 23.263 23.123 -4.700 1.00 33.00 258 PRO A O 1
ATOM 2119 N N . GLY A 1 259 ? 21.514 23.902 -3.555 1.00 33.75 259 GLY A N 1
ATOM 2120 C CA . GLY A 1 259 ? 21.480 25.124 -4.360 1.00 33.75 259 GLY A CA 1
ATOM 2121 C C . GLY A 1 259 ? 20.369 26.133 -4.110 1.00 33.75 259 GLY A C 1
ATOM 2122 O O . GLY A 1 259 ? 20.610 27.319 -4.317 1.00 33.75 259 GLY A O 1
ATOM 2123 N N . ASN A 1 260 ? 19.171 25.741 -3.660 1.00 37.72 260 ASN A N 1
ATOM 2124 C CA . ASN A 1 260 ? 18.094 26.725 -3.467 1.00 37.72 260 ASN A CA 1
ATOM 2125 C C . ASN A 1 260 ? 17.034 26.297 -2.442 1.00 37.72 260 ASN A C 1
ATOM 2127 O O . ASN A 1 260 ? 15.843 26.166 -2.721 1.00 37.72 260 ASN A O 1
ATOM 2131 N N . VAL A 1 261 ? 17.472 26.138 -1.195 1.00 39.25 261 VAL A N 1
ATOM 2132 C CA . VAL A 1 261 ? 16.587 25.937 -0.043 1.00 39.25 261 VAL A CA 1
ATOM 2133 C C . VAL A 1 261 ? 16.043 27.292 0.406 1.00 39.25 261 VAL A C 1
ATOM 2135 O O . VAL A 1 261 ? 16.608 27.937 1.288 1.00 39.25 261 VAL A O 1
ATOM 2138 N N . ARG A 1 262 ? 14.966 27.783 -0.218 1.00 36.47 262 ARG A N 1
ATOM 2139 C CA . ARG A 1 262 ? 14.266 28.970 0.310 1.00 36.47 262 ARG A CA 1
ATOM 2140 C C . ARG A 1 262 ? 12.766 28.871 0.486 1.00 36.47 262 ARG A C 1
ATOM 2142 O O . ARG A 1 262 ? 12.195 29.814 1.020 1.00 36.47 262 ARG A O 1
ATOM 2149 N N . THR A 1 263 ? 12.114 27.763 0.157 1.00 46.12 263 THR A N 1
ATOM 2150 C CA . THR A 1 263 ? 10.655 27.736 0.303 1.00 46.12 263 THR A CA 1
ATOM 2151 C C . THR A 1 263 ? 10.091 26.315 0.382 1.00 46.12 263 THR A C 1
ATOM 2153 O O . THR A 1 263 ? 10.088 25.611 -0.620 1.00 46.12 263 THR A O 1
ATOM 2156 N N . ILE A 1 264 ? 9.531 25.979 1.557 1.00 39.03 264 ILE A N 1
ATOM 2157 C CA . ILE A 1 264 ? 8.276 25.218 1.797 1.00 39.03 264 ILE A CA 1
ATOM 2158 C C . ILE A 1 264 ? 8.366 23.833 2.482 1.00 39.03 264 ILE A C 1
ATOM 2160 O O . ILE A 1 264 ? 7.403 23.456 3.141 1.00 39.03 264 ILE A O 1
ATOM 2164 N N . TRP A 1 265 ? 9.462 23.080 2.454 1.00 47.34 265 TRP A N 1
ATOM 2165 C CA . TRP A 1 265 ? 9.302 21.611 2.567 1.00 47.34 265 TRP A CA 1
ATOM 2166 C C . TRP A 1 265 ? 9.820 20.919 3.823 1.00 47.34 265 TRP A C 1
ATOM 2168 O O . TRP A 1 265 ? 10.210 19.763 3.756 1.00 47.34 265 TRP A O 1
ATOM 2178 N N . SER A 1 266 ? 9.810 21.584 4.973 1.00 49.44 266 SER A N 1
ATOM 2179 C CA . SER A 1 266 ? 10.647 21.113 6.072 1.00 49.44 266 SER A CA 1
ATOM 2180 C C . SER A 1 266 ? 9.951 20.799 7.402 1.00 49.44 266 SER A C 1
ATOM 2182 O O . SER A 1 266 ? 10.397 19.913 8.125 1.00 49.44 266 SER A O 1
ATOM 2184 N N . GLY A 1 267 ? 8.802 21.415 7.697 1.00 40.66 267 GLY A N 1
ATOM 2185 C CA . GLY A 1 267 ? 8.010 21.070 8.889 1.00 40.66 267 GLY A CA 1
ATOM 2186 C C . GLY A 1 267 ? 7.171 19.796 8.727 1.00 40.66 267 GLY A C 1
ATOM 2187 O O . GLY A 1 267 ? 6.994 19.035 9.673 1.00 40.66 267 GLY A O 1
ATOM 2188 N N . GLY A 1 268 ? 6.667 19.517 7.521 1.00 46.31 268 GLY A N 1
ATOM 2189 C CA . GLY A 1 268 ? 5.781 18.370 7.299 1.00 46.31 268 GLY A CA 1
ATOM 2190 C C . GLY A 1 268 ? 6.496 17.015 7.337 1.00 46.31 268 GLY A C 1
ATOM 2191 O O . GLY A 1 268 ? 5.917 16.047 7.817 1.00 46.31 268 GLY A O 1
ATOM 2192 N N . GLN A 1 269 ? 7.762 16.942 6.911 1.00 51.00 269 GLN A N 1
ATOM 2193 C CA . GLN A 1 269 ? 8.554 15.704 6.928 1.00 51.00 269 GLN A CA 1
ATOM 2194 C C . GLN A 1 269 ? 8.909 15.264 8.355 1.00 51.00 269 GLN A C 1
ATOM 2196 O O . GLN A 1 269 ? 8.779 14.085 8.678 1.00 51.00 269 GLN A O 1
ATOM 2201 N N . TYR A 1 270 ? 9.249 16.209 9.237 1.00 48.47 270 TYR A N 1
ATOM 2202 C CA . TYR A 1 270 ? 9.420 15.936 10.666 1.00 48.47 270 TYR A CA 1
ATOM 2203 C C . TYR A 1 270 ? 8.164 15.309 11.270 1.00 48.47 270 TYR A C 1
ATOM 2205 O O . TYR A 1 270 ? 8.236 14.279 11.946 1.00 48.47 270 TYR A O 1
ATOM 2213 N N . CYS A 1 271 ? 6.999 15.894 10.981 1.00 48.19 271 CYS A N 1
ATOM 2214 C CA . CYS A 1 271 ? 5.747 15.353 11.477 1.00 48.19 271 CYS A CA 1
ATOM 2215 C C . CYS A 1 271 ? 5.485 13.948 10.916 1.00 48.19 271 CYS A C 1
ATOM 2217 O O . CYS A 1 271 ? 5.058 13.097 11.683 1.00 48.19 271 CYS A O 1
ATOM 2219 N N . LEU A 1 272 ? 5.807 13.660 9.646 1.00 54.88 272 LEU A N 1
ATOM 2220 C CA . LEU A 1 272 ? 5.708 12.307 9.072 1.00 54.88 272 LEU A CA 1
ATOM 2221 C C . LEU A 1 272 ? 6.607 11.293 9.802 1.00 54.88 272 LEU A C 1
ATOM 2223 O O . LEU A 1 272 ? 6.124 10.227 10.179 1.00 54.88 272 LEU A O 1
ATOM 2227 N N . ILE A 1 273 ? 7.875 11.630 10.063 1.00 56.28 273 ILE A N 1
ATOM 2228 C CA . ILE A 1 273 ? 8.828 10.753 10.770 1.00 56.28 273 ILE A CA 1
ATOM 2229 C C . ILE A 1 273 ? 8.375 10.502 12.215 1.00 56.28 273 ILE A C 1
ATOM 2231 O O . ILE A 1 273 ? 8.314 9.359 12.671 1.00 56.28 273 ILE A O 1
ATOM 2235 N N . LYS A 1 274 ? 8.021 11.559 12.955 1.00 52.75 274 LYS A N 1
ATOM 2236 C CA . LYS A 1 274 ? 7.607 11.426 14.360 1.00 52.75 274 LYS A CA 1
ATOM 2237 C C . LYS A 1 274 ? 6.261 10.733 14.505 1.00 52.75 274 LYS A C 1
ATOM 2239 O O . LYS A 1 274 ? 6.083 9.940 15.426 1.00 52.75 274 LYS A O 1
ATOM 2244 N N . ALA A 1 275 ? 5.315 10.986 13.611 1.00 50.41 275 ALA A N 1
ATOM 2245 C CA . ALA A 1 275 ? 4.032 10.309 13.674 1.00 50.41 275 ALA A CA 1
ATOM 2246 C C . ALA A 1 275 ? 4.089 8.866 13.148 1.00 50.41 275 ALA A C 1
ATOM 2248 O O . ALA A 1 275 ? 3.352 8.025 13.662 1.00 50.41 275 ALA A O 1
ATOM 2249 N N . ALA A 1 276 ? 5.031 8.516 12.264 1.00 58.59 276 ALA A N 1
ATOM 2250 C CA . ALA A 1 276 ? 5.364 7.113 12.002 1.00 58.59 276 ALA A CA 1
ATOM 2251 C C . ALA A 1 276 ? 5.851 6.394 13.276 1.00 58.59 276 ALA A C 1
ATOM 2253 O O . ALA A 1 276 ? 5.485 5.240 13.497 1.00 58.59 276 ALA A O 1
ATOM 2254 N N . ALA A 1 277 ? 6.599 7.083 14.149 1.00 58.50 277 ALA A N 1
ATOM 2255 C CA . ALA A 1 277 ? 7.097 6.516 15.407 1.00 58.50 277 ALA A CA 1
ATOM 2256 C C . ALA A 1 277 ? 5.999 6.234 16.451 1.00 58.50 277 ALA A C 1
ATOM 2258 O O . ALA A 1 277 ? 6.174 5.358 17.295 1.00 58.50 277 ALA A O 1
ATOM 2259 N N . VAL A 1 278 ? 4.865 6.938 16.398 1.00 58.16 278 VAL A N 1
ATOM 2260 C CA . VAL A 1 278 ? 3.719 6.688 17.297 1.00 58.16 278 VAL A CA 1
ATOM 2261 C C . VAL A 1 278 ? 2.551 5.962 16.621 1.00 58.16 278 VAL A C 1
ATOM 2263 O O . VAL A 1 278 ? 1.577 5.604 17.290 1.00 58.16 278 VAL A O 1
ATOM 2266 N N . THR A 1 279 ? 2.644 5.710 15.313 1.00 66.81 279 THR A N 1
ATOM 2267 C CA . THR A 1 279 ? 1.730 4.814 14.597 1.00 66.81 279 THR A CA 1
ATOM 2268 C C . THR A 1 279 ? 1.884 3.410 15.168 1.00 66.81 279 THR A C 1
ATOM 2270 O O . THR A 1 279 ? 2.995 2.895 15.300 1.00 66.81 279 THR A O 1
ATOM 2273 N N . ARG A 1 280 ? 0.771 2.752 15.498 1.00 72.31 280 ARG A N 1
ATOM 2274 C CA . ARG A 1 280 ? 0.815 1.374 15.992 1.00 72.31 280 ARG A CA 1
ATOM 2275 C C . ARG A 1 280 ? 1.033 0.423 14.832 1.00 72.31 280 ARG A C 1
ATOM 2277 O O . ARG A 1 280 ? 0.179 0.317 13.955 1.00 72.31 280 ARG A O 1
ATOM 2284 N N . GLN A 1 281 ? 2.161 -0.273 14.855 1.00 77.69 281 GLN A N 1
ATOM 2285 C CA . GLN A 1 281 ? 2.543 -1.199 13.801 1.00 77.69 281 GLN A CA 1
ATOM 2286 C C . GLN A 1 281 ? 2.311 -2.645 14.235 1.00 77.69 281 GLN A C 1
ATOM 2288 O O . GLN A 1 281 ? 2.721 -3.052 15.323 1.00 77.69 281 GLN A O 1
ATOM 2293 N N . PHE A 1 282 ? 1.674 -3.420 13.367 1.00 79.38 282 PHE A N 1
ATOM 2294 C CA . PHE A 1 282 ? 1.506 -4.860 13.515 1.00 79.38 282 PHE A CA 1
ATOM 2295 C C . PHE A 1 282 ? 2.118 -5.554 12.309 1.00 79.38 282 PHE A C 1
ATOM 2297 O O . PHE A 1 282 ? 1.939 -5.096 11.184 1.00 79.38 282 PHE A O 1
ATOM 2304 N N . VAL A 1 283 ? 2.824 -6.658 12.541 1.00 81.81 283 VAL A N 1
ATOM 2305 C CA . VAL A 1 283 ? 3.380 -7.488 11.470 1.00 81.81 283 VAL A CA 1
ATOM 2306 C C . VAL A 1 283 ? 2.723 -8.856 11.542 1.00 81.81 283 VAL A C 1
ATOM 2308 O O . VAL A 1 283 ? 2.867 -9.550 12.546 1.00 81.81 283 VAL A O 1
ATOM 2311 N N . ILE A 1 284 ? 1.994 -9.204 10.488 1.00 81.56 284 ILE A N 1
ATOM 2312 C CA . ILE A 1 284 ? 1.349 -10.499 10.295 1.00 81.56 284 ILE A CA 1
ATOM 2313 C C . ILE A 1 284 ? 2.272 -11.356 9.436 1.00 81.56 284 ILE A C 1
ATOM 2315 O O . ILE A 1 284 ? 2.546 -10.983 8.300 1.00 81.56 284 ILE A O 1
ATOM 2319 N N . THR A 1 285 ? 2.766 -12.474 9.958 1.00 82.75 285 THR A N 1
ATOM 2320 C CA . THR A 1 285 ? 3.705 -13.361 9.240 1.00 82.75 285 THR A CA 1
ATOM 2321 C C . THR A 1 285 ? 3.038 -14.573 8.607 1.00 82.75 285 THR A C 1
ATOM 2323 O O . THR A 1 285 ? 3.586 -15.162 7.683 1.00 82.75 285 THR A O 1
ATOM 2326 N N . ASP A 1 286 ? 1.842 -14.915 9.071 1.00 80.81 286 ASP A N 1
ATOM 2327 C CA . ASP A 1 286 ? 1.038 -16.008 8.542 1.00 80.81 286 ASP A CA 1
ATOM 2328 C C . ASP A 1 286 ? -0.443 -15.659 8.704 1.00 80.81 286 ASP A C 1
ATOM 2330 O O . ASP A 1 286 ? -0.802 -14.982 9.672 1.00 80.81 286 ASP A O 1
ATOM 2334 N N . ALA A 1 287 ? -1.284 -16.081 7.765 1.00 81.25 287 ALA A N 1
ATOM 2335 C CA . ALA A 1 287 ? -2.723 -15.861 7.789 1.00 81.25 287 ALA A CA 1
ATOM 2336 C C . ALA A 1 287 ? -3.450 -17.029 7.117 1.00 81.25 287 ALA A C 1
ATOM 2338 O O . ALA A 1 287 ? -3.182 -17.353 5.962 1.00 81.25 287 ALA A O 1
ATOM 2339 N N . TRP A 1 288 ? -4.401 -17.635 7.825 1.00 84.19 288 TRP A N 1
ATOM 2340 C CA . TRP A 1 288 ? -5.119 -18.820 7.360 1.00 84.19 288 TRP A CA 1
ATOM 2341 C C . TRP A 1 288 ? -6.570 -18.821 7.833 1.00 84.19 288 TRP A C 1
ATOM 2343 O O . TRP A 1 288 ? -6.963 -18.091 8.748 1.00 84.19 288 TRP A O 1
ATOM 2353 N N . PHE A 1 289 ? -7.379 -19.668 7.203 1.00 80.31 289 PHE A N 1
ATOM 2354 C CA . PHE A 1 289 ? -8.704 -20.010 7.703 1.00 80.31 289 PHE A CA 1
ATOM 2355 C C . PHE A 1 289 ? -8.642 -21.354 8.416 1.00 80.31 289 PHE A C 1
ATOM 2357 O O . PHE A 1 289 ? -8.084 -22.316 7.896 1.00 80.31 289 PHE A O 1
ATOM 2364 N N . GLU A 1 290 ? -9.232 -21.414 9.600 1.00 79.88 290 GLU A N 1
ATOM 2365 C CA . GLU A 1 290 ? -9.461 -22.654 10.324 1.00 79.88 290 GLU A CA 1
ATOM 2366 C C . GLU A 1 290 ? -10.949 -22.998 10.226 1.00 79.88 290 GLU A C 1
ATOM 2368 O O . GLU A 1 290 ? -11.819 -22.203 10.604 1.00 79.88 290 GLU A O 1
ATOM 2373 N N . ASP A 1 291 ? -11.249 -24.166 9.659 1.00 73.62 291 ASP A N 1
ATOM 2374 C CA . ASP A 1 291 ? -12.603 -24.710 9.650 1.00 73.62 291 ASP A CA 1
ATOM 2375 C C . ASP A 1 291 ? -12.888 -25.279 11.047 1.00 73.62 291 ASP A C 1
ATOM 2377 O O . ASP A 1 291 ? -12.292 -26.278 11.452 1.00 73.62 291 ASP A O 1
ATOM 2381 N N . ASN A 1 292 ? -13.793 -24.652 11.804 1.00 66.75 292 ASN A N 1
ATOM 2382 C CA . ASN A 1 292 ? -14.234 -25.225 13.075 1.00 66.75 292 ASN A CA 1
ATOM 2383 C C . ASN A 1 292 ? -15.285 -26.335 12.858 1.00 66.75 292 ASN A C 1
ATOM 2385 O O . ASN A 1 292 ? -15.912 -26.426 11.799 1.00 66.75 292 ASN A O 1
ATOM 2389 N N . GLU A 1 293 ? -15.534 -27.152 13.888 1.00 58.16 293 GLU A N 1
ATOM 2390 C CA . GLU A 1 293 ? -16.516 -28.257 13.858 1.00 58.16 293 GLU A CA 1
ATOM 2391 C C . GLU A 1 293 ? -17.956 -27.822 13.506 1.00 58.16 293 GLU A C 1
ATOM 2393 O O . GLU A 1 293 ? -18.794 -28.652 13.163 1.00 58.16 293 GLU A O 1
ATOM 2398 N N . LEU A 1 294 ? -18.253 -26.521 13.574 1.00 62.12 294 LEU A N 1
ATOM 2399 C CA . LEU A 1 294 ? -19.546 -25.910 13.257 1.00 62.12 294 LEU A CA 1
ATOM 2400 C C . LEU A 1 294 ? -19.581 -25.266 11.855 1.00 62.12 294 LEU A C 1
ATOM 2402 O O . LEU A 1 294 ? -20.526 -24.539 11.554 1.00 62.12 294 LEU A O 1
ATOM 2406 N N . HIS A 1 295 ? -18.573 -25.501 11.006 1.00 55.44 295 HIS A N 1
ATOM 2407 C CA . HIS A 1 295 ? -18.398 -24.873 9.686 1.00 55.44 295 HIS A CA 1
ATOM 2408 C C . HIS A 1 295 ? -18.318 -23.336 9.703 1.00 55.44 295 HIS A C 1
ATOM 2410 O O . HIS A 1 295 ? -18.465 -22.687 8.664 1.00 55.44 295 HIS A O 1
ATOM 2416 N N . ASN A 1 296 ? -18.034 -22.735 10.859 1.00 64.50 296 ASN A N 1
ATOM 2417 C CA . ASN A 1 296 ? -17.680 -21.326 10.924 1.00 64.50 296 ASN A CA 1
ATOM 2418 C C . ASN A 1 296 ? -16.185 -21.197 10.633 1.00 64.50 296 ASN A C 1
ATOM 2420 O O . ASN A 1 296 ? -15.352 -21.521 11.478 1.00 64.50 296 ASN A O 1
ATOM 2424 N N . ARG A 1 297 ? -15.859 -20.708 9.431 1.00 70.12 297 ARG A N 1
ATOM 2425 C CA . ARG A 1 297 ? -14.493 -20.340 9.044 1.00 70.12 297 ARG A CA 1
ATOM 2426 C C . ARG A 1 297 ? -13.991 -19.215 9.939 1.00 70.12 297 ARG A C 1
ATOM 2428 O O . ARG A 1 297 ? -14.436 -18.073 9.806 1.00 70.12 297 ARG A O 1
ATOM 2435 N N . GLN A 1 298 ? -13.071 -19.536 10.841 1.00 78.88 298 GLN A N 1
ATOM 2436 C CA . GLN A 1 298 ? -12.373 -18.542 11.646 1.00 78.88 298 GLN A CA 1
ATOM 2437 C C . GLN A 1 298 ? -11.116 -18.100 10.910 1.00 78.88 298 GLN A C 1
ATOM 2439 O O . GLN A 1 298 ? -10.348 -18.923 10.421 1.00 78.88 298 GLN A O 1
ATOM 2444 N N . TYR A 1 299 ? -10.927 -16.788 10.798 1.00 83.38 299 TYR A N 1
ATOM 2445 C CA . TYR A 1 299 ? -9.728 -16.223 10.201 1.00 83.38 299 TYR A CA 1
ATOM 2446 C C . TYR A 1 299 ? -8.687 -16.014 11.298 1.00 83.38 299 TYR A C 1
ATOM 2448 O O . TYR A 1 299 ? -8.967 -15.359 12.301 1.00 83.38 299 TYR A O 1
ATOM 2456 N N . ASN A 1 300 ? -7.505 -16.588 11.127 1.00 86.31 300 ASN A N 1
ATOM 2457 C CA . ASN A 1 300 ? -6.429 -16.582 12.109 1.00 86.31 300 ASN A CA 1
ATOM 2458 C C . ASN A 1 300 ? -5.148 -16.044 11.477 1.00 86.31 300 ASN A C 1
ATOM 2460 O O . ASN A 1 300 ? -4.972 -16.099 10.259 1.00 86.31 300 ASN A O 1
ATOM 2464 N N . PHE A 1 301 ? -4.259 -15.509 12.307 1.00 86.44 301 PHE A N 1
ATOM 2465 C CA . PHE A 1 301 ? -2.947 -15.058 11.861 1.00 86.44 301 PHE A CA 1
ATOM 2466 C C . PHE A 1 301 ? -1.903 -15.084 12.975 1.00 86.44 301 PHE A C 1
ATOM 2468 O O . PHE A 1 301 ? -2.223 -15.159 14.162 1.00 86.44 301 PHE A O 1
ATOM 2475 N N . THR A 1 302 ? -0.637 -14.986 12.579 1.00 82.56 302 THR A N 1
ATOM 2476 C CA . THR A 1 302 ? 0.515 -14.969 13.486 1.00 82.56 302 THR A CA 1
ATOM 2477 C C . THR A 1 302 ? 1.091 -13.559 13.610 1.00 82.56 302 THR A C 1
ATOM 2479 O O . THR A 1 302 ? 1.377 -12.912 12.603 1.00 82.56 302 THR A O 1
ATOM 2482 N N . ILE A 1 303 ? 1.283 -13.083 14.846 1.00 80.12 303 ILE A N 1
ATOM 2483 C CA . ILE A 1 303 ? 1.985 -11.831 15.176 1.00 80.12 303 ILE A CA 1
ATOM 2484 C C . ILE A 1 303 ? 3.112 -12.148 16.162 1.00 80.12 303 ILE A C 1
ATOM 2486 O O . ILE A 1 303 ? 2.861 -12.485 17.323 1.00 80.12 303 ILE A O 1
ATOM 2490 N N . GLY A 1 304 ? 4.363 -12.007 15.716 1.00 80.44 304 GLY A N 1
ATOM 2491 C CA . GLY A 1 304 ? 5.519 -12.494 16.475 1.00 80.44 304 GLY A CA 1
ATOM 2492 C C . GLY A 1 304 ? 5.430 -14.011 16.645 1.00 80.44 304 GLY A C 1
ATOM 2493 O O . GLY A 1 304 ? 5.237 -14.717 15.663 1.00 80.44 304 GLY A O 1
ATOM 2494 N N . ASP A 1 305 ? 5.488 -14.492 17.886 1.00 81.19 305 ASP A N 1
ATOM 2495 C CA . ASP A 1 305 ? 5.366 -15.924 18.207 1.00 81.19 305 ASP A CA 1
ATOM 2496 C C . AS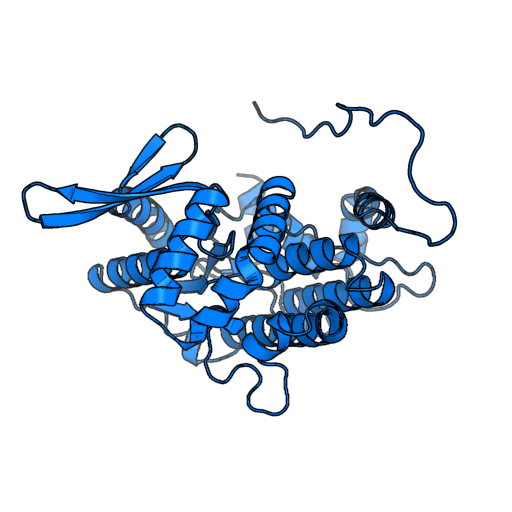P A 1 305 ? 3.933 -16.334 18.603 1.00 81.19 305 ASP A C 1
ATOM 2498 O O . ASP A 1 305 ? 3.701 -17.444 19.083 1.00 81.19 305 ASP A O 1
ATOM 2502 N N . MET A 1 306 ? 2.958 -15.427 18.472 1.00 84.88 306 MET A N 1
ATOM 2503 C CA . MET A 1 306 ? 1.580 -15.653 18.909 1.00 84.88 306 MET A CA 1
ATOM 2504 C C . MET A 1 306 ? 0.647 -15.866 17.722 1.00 84.88 306 MET A C 1
ATOM 2506 O O . MET A 1 306 ? 0.498 -14.981 16.880 1.00 84.88 306 MET A O 1
ATOM 2510 N N . GLN A 1 307 ? -0.054 -16.998 17.722 1.00 88.69 307 GLN A N 1
ATOM 2511 C CA . GLN A 1 307 ? -1.235 -17.203 16.888 1.00 88.69 307 GLN A CA 1
ATOM 2512 C C . GLN A 1 307 ? -2.440 -16.542 17.558 1.00 88.69 307 GLN A C 1
ATOM 2514 O O . GLN A 1 307 ? -2.679 -16.713 18.757 1.00 88.69 307 GLN A O 1
ATOM 2519 N N . ILE A 1 308 ? -3.179 -15.747 16.797 1.00 87.50 308 ILE A N 1
ATOM 2520 C CA . ILE A 1 308 ? -4.313 -14.972 17.286 1.00 87.50 308 ILE A CA 1
ATOM 2521 C C . ILE A 1 308 ? -5.454 -15.049 16.274 1.00 87.50 308 ILE A C 1
ATOM 2523 O O . ILE A 1 308 ? -5.241 -14.941 15.066 1.00 87.50 308 ILE A O 1
ATOM 2527 N N . SER A 1 309 ? -6.679 -15.217 16.772 1.00 88.06 309 SER A N 1
ATOM 2528 C CA . SER A 1 309 ? -7.858 -15.124 15.918 1.00 88.06 309 SER A CA 1
ATOM 2529 C C . SER A 1 309 ? -8.132 -13.676 15.535 1.00 88.06 309 SER A C 1
ATOM 2531 O O . SER A 1 309 ? -7.878 -12.740 16.305 1.00 88.06 309 SER A O 1
ATOM 2533 N N . SER A 1 310 ? -8.701 -13.481 14.347 1.00 84.25 310 SER A N 1
ATOM 2534 C CA . SER A 1 310 ? -9.064 -12.157 13.855 1.00 84.25 310 SER A CA 1
ATOM 2535 C C . SER A 1 310 ? -10.002 -11.443 14.818 1.00 84.25 310 SER A C 1
ATOM 2537 O O . SER A 1 310 ? -9.851 -10.249 15.023 1.00 84.25 310 SER A O 1
ATOM 2539 N N . GLU A 1 311 ? -10.919 -12.169 15.461 1.00 85.06 311 GLU A N 1
ATOM 2540 C CA . GLU A 1 311 ? -11.837 -11.627 16.467 1.00 85.06 311 GLU A CA 1
ATOM 2541 C C . GLU A 1 311 ? -11.085 -11.018 17.658 1.00 85.06 311 GLU A C 1
ATOM 2543 O O . GLU A 1 311 ? -11.287 -9.848 17.971 1.00 85.06 311 GLU A O 1
ATOM 2548 N N . ILE A 1 312 ? -10.144 -11.750 18.270 1.00 84.31 312 ILE A N 1
ATOM 2549 C CA . ILE A 1 312 ? -9.368 -11.240 19.414 1.00 84.31 312 ILE A CA 1
ATOM 2550 C C . ILE A 1 312 ? -8.512 -10.040 18.994 1.00 84.31 312 ILE A C 1
ATOM 2552 O O . ILE A 1 312 ? -8.349 -9.079 19.752 1.00 84.31 312 ILE A O 1
ATOM 2556 N N . PHE A 1 313 ? -7.930 -10.080 17.797 1.00 83.94 313 PHE A N 1
ATOM 2557 C CA . PHE A 1 313 ? -7.148 -8.958 17.292 1.00 83.94 313 PHE A CA 1
ATOM 2558 C C . PHE A 1 313 ? -8.019 -7.727 17.016 1.00 83.94 313 PHE A C 1
ATOM 2560 O O . PHE A 1 313 ? -7.652 -6.620 17.419 1.00 83.94 313 PHE A O 1
ATOM 2567 N N . PHE A 1 314 ? -9.176 -7.907 16.377 1.00 85.19 314 PHE A N 1
ATOM 2568 C CA . PHE A 1 314 ? -10.112 -6.826 16.097 1.00 85.19 314 PHE A CA 1
ATOM 2569 C C . PHE A 1 314 ? -10.670 -6.232 17.387 1.00 85.19 314 PHE A C 1
ATOM 2571 O O . PHE A 1 314 ? -10.691 -5.012 17.491 1.00 85.19 314 PHE A O 1
ATOM 2578 N N . GLU A 1 315 ? -10.964 -7.040 18.408 1.00 81.56 315 GLU A N 1
ATOM 2579 C CA . GLU A 1 315 ? -11.317 -6.566 19.754 1.00 81.56 315 GLU A CA 1
ATOM 2580 C C . GLU A 1 315 ? -10.224 -5.671 20.358 1.00 81.56 315 GLU A C 1
ATOM 2582 O O . GLU A 1 315 ? -10.504 -4.625 20.945 1.00 81.56 315 GLU A O 1
ATOM 2587 N N . ARG A 1 316 ? -8.942 -6.029 20.197 1.00 79.50 316 ARG A N 1
ATOM 2588 C CA . ARG A 1 316 ? -7.823 -5.206 20.697 1.00 79.50 316 ARG A CA 1
ATOM 2589 C C . ARG A 1 316 ? -7.702 -3.883 19.949 1.00 79.50 316 ARG A C 1
ATOM 2591 O O . ARG A 1 316 ? -7.473 -2.844 20.577 1.00 79.50 316 ARG A O 1
ATOM 2598 N N . LEU A 1 317 ? -7.838 -3.920 18.624 1.00 75.31 317 LEU A N 1
ATOM 2599 C CA . LEU A 1 317 ? -7.844 -2.726 17.781 1.00 75.31 317 LEU A CA 1
ATOM 2600 C C . LEU A 1 317 ? -9.035 -1.825 18.149 1.00 75.31 317 LEU A C 1
ATOM 2602 O O . LEU A 1 317 ? -8.872 -0.623 18.369 1.00 75.31 317 LEU A O 1
ATOM 2606 N N . PHE A 1 318 ? -10.203 -2.437 18.333 1.00 74.62 318 PHE A N 1
ATOM 2607 C CA . PHE A 1 318 ? -11.462 -1.813 18.712 1.00 74.62 318 PHE A CA 1
ATOM 2608 C C . PHE A 1 318 ? -11.408 -1.145 20.091 1.00 74.62 318 PHE A C 1
ATOM 2610 O O . PHE A 1 318 ? -11.725 0.039 20.227 1.00 74.62 318 PHE A O 1
ATOM 2617 N N . ALA A 1 319 ? -10.952 -1.862 21.120 1.00 73.00 319 ALA A N 1
ATOM 2618 C CA . ALA A 1 319 ? -10.846 -1.345 22.482 1.00 73.00 319 ALA A CA 1
ATOM 2619 C C . ALA A 1 319 ? -9.942 -0.104 22.555 1.00 73.00 319 ALA A C 1
ATOM 2621 O O . ALA A 1 319 ? -10.220 0.842 23.302 1.00 73.00 319 ALA A O 1
ATOM 2622 N N . TRP A 1 320 ? -8.873 -0.077 21.753 1.00 67.19 320 TRP A N 1
ATOM 2623 C CA . TRP A 1 320 ? -8.033 1.109 21.629 1.00 67.19 320 TRP A CA 1
ATOM 2624 C C . TRP A 1 320 ? -8.774 2.262 20.957 1.00 67.19 320 TRP A C 1
ATOM 2626 O O . TRP A 1 320 ? -8.779 3.376 21.491 1.00 67.19 320 TRP A O 1
ATOM 2636 N N . ALA A 1 321 ? -9.421 1.989 19.822 1.00 65.75 321 ALA A N 1
ATOM 2637 C CA . ALA A 1 321 ? -10.124 2.998 19.046 1.00 65.75 321 ALA A CA 1
ATOM 2638 C C . ALA A 1 321 ? -11.220 3.663 19.886 1.00 65.75 321 ALA A C 1
ATOM 2640 O O . ALA A 1 321 ? -11.252 4.886 19.995 1.00 65.75 321 ALA A O 1
ATOM 2641 N N . ARG A 1 322 ? -12.014 2.883 20.629 1.00 66.44 322 ARG A N 1
ATOM 2642 C CA . ARG A 1 322 ? -13.041 3.389 21.554 1.00 66.44 322 ARG A CA 1
ATOM 2643 C C . ARG A 1 322 ? -12.470 4.284 22.661 1.00 66.44 322 ARG A C 1
ATOM 2645 O O . ARG A 1 322 ? -13.094 5.268 23.044 1.00 66.44 322 ARG A O 1
ATOM 2652 N N . LYS A 1 323 ? -11.274 4.001 23.183 1.00 63.41 323 LYS A N 1
ATOM 2653 C CA . LYS A 1 323 ? -10.652 4.849 24.219 1.00 63.41 323 LYS A CA 1
ATOM 2654 C C . LYS A 1 323 ? -10.239 6.228 23.681 1.00 63.41 323 LYS A C 1
ATOM 2656 O O . LYS A 1 323 ? -10.132 7.172 24.467 1.00 63.41 323 LYS A O 1
ATOM 2661 N N . LYS A 1 324 ? -9.977 6.341 22.374 1.00 56.25 324 LYS A N 1
ATOM 2662 C CA . LYS A 1 324 ? -9.433 7.547 21.732 1.00 56.25 324 LYS A CA 1
ATOM 2663 C C . LYS A 1 324 ? -10.460 8.317 20.895 1.00 56.25 324 LYS A C 1
ATOM 2665 O O . LYS A 1 324 ? -10.489 9.530 21.041 1.00 56.25 324 LYS A O 1
ATOM 2670 N N . LEU A 1 325 ? -11.340 7.663 20.131 1.00 52.78 325 LEU A N 1
ATOM 2671 C CA . LEU A 1 325 ? -12.414 8.301 19.342 1.00 52.78 325 LEU A CA 1
ATOM 2672 C C . LEU A 1 325 ? -13.324 9.191 20.203 1.00 52.78 325 LEU A C 1
ATOM 2674 O O . LEU A 1 325 ? -13.650 10.300 19.806 1.00 52.78 325 LEU A O 1
ATOM 2678 N N . PHE A 1 326 ? -13.630 8.783 21.438 1.00 44.50 326 PHE A N 1
ATOM 2679 C CA . PHE A 1 326 ? -14.444 9.581 22.368 1.00 44.50 326 PHE A CA 1
ATOM 2680 C C . PHE A 1 326 ? -13.688 10.744 23.052 1.00 44.50 326 PHE A C 1
ATOM 2682 O O . PHE A 1 326 ? -14.250 11.421 23.910 1.00 44.50 326 PHE A O 1
ATOM 2689 N N . LYS A 1 327 ? -12.412 10.979 22.706 1.00 39.06 327 LYS A N 1
ATOM 2690 C CA . LYS A 1 327 ? -11.580 12.089 23.216 1.00 39.06 327 LYS A CA 1
ATOM 2691 C C . LYS A 1 327 ? -10.749 12.798 22.135 1.00 39.06 327 LYS A C 1
ATOM 2693 O O . LYS A 1 327 ? -9.963 13.678 22.475 1.00 39.06 327 LYS A O 1
ATOM 2698 N N . ALA A 1 328 ? -10.848 12.392 20.872 1.00 35.75 328 ALA A N 1
ATOM 2699 C CA . ALA A 1 328 ? -9.943 12.847 19.827 1.00 35.75 328 ALA A CA 1
ATOM 2700 C C . ALA A 1 328 ? -10.429 14.166 19.220 1.00 35.75 328 ALA A C 1
ATOM 2702 O O . ALA A 1 328 ? -11.094 14.186 18.189 1.00 35.75 328 ALA A O 1
ATOM 2703 N N . GLU A 1 329 ? -10.039 15.282 19.833 1.00 38.91 329 GLU A N 1
ATOM 2704 C CA . GLU A 1 329 ? -9.696 16.441 19.009 1.00 38.91 329 GLU A CA 1
ATOM 2705 C C . GLU A 1 329 ? -8.493 16.052 18.127 1.00 38.91 329 GLU A C 1
ATOM 2707 O O . GLU A 1 329 ? -7.654 15.256 18.573 1.00 38.91 329 GLU A O 1
ATOM 2712 N N . PRO A 1 330 ? -8.381 16.566 16.886 1.00 41.97 330 PRO A N 1
ATOM 2713 C CA . PRO A 1 330 ? -7.157 16.426 16.108 1.00 41.97 330 PRO A CA 1
ATOM 2714 C C . PRO A 1 330 ? -5.978 16.811 17.002 1.00 41.97 330 PRO A C 1
ATOM 2716 O O . PRO A 1 330 ? -5.979 17.900 17.577 1.00 41.97 330 PRO A O 1
ATOM 2719 N N . LEU A 1 331 ? -5.008 15.909 17.178 1.00 39.44 331 LEU A N 1
ATOM 2720 C CA . LEU A 1 331 ? -3.835 16.198 17.998 1.00 39.44 331 LEU A CA 1
ATOM 2721 C C . LEU A 1 331 ? -3.119 17.402 17.379 1.00 39.44 331 LEU A C 1
ATOM 2723 O O . LEU A 1 331 ? -2.474 17.281 16.339 1.00 39.44 331 LEU A O 1
ATOM 2727 N N . SER A 1 332 ? -3.266 18.573 18.002 1.00 45.59 332 SER A N 1
ATOM 2728 C CA . SER A 1 332 ? -2.412 19.718 17.711 1.00 45.59 332 SER A CA 1
ATOM 2729 C C . SER A 1 332 ? -0.967 19.322 17.998 1.00 45.59 332 SER A C 1
ATOM 2731 O O . SER A 1 332 ? -0.709 18.450 18.831 1.00 45.59 332 SER A O 1
ATOM 2733 N N . PHE A 1 333 ? -0.013 19.963 17.330 1.00 40.56 333 PHE A N 1
ATOM 2734 C CA . PHE A 1 333 ? 1.405 19.670 17.534 1.00 40.56 333 PHE A CA 1
ATOM 2735 C C . PHE A 1 333 ? 1.822 19.792 19.018 1.00 40.56 333 PHE A C 1
ATOM 2737 O O . PHE A 1 333 ? 2.533 18.936 19.531 1.00 40.56 333 PHE A O 1
ATOM 2744 N N . GLU A 1 334 ? 1.264 20.758 19.757 1.00 40.75 334 GLU A N 1
ATOM 2745 C CA . GLU A 1 334 ? 1.466 20.891 21.212 1.00 40.75 334 GLU A CA 1
ATOM 2746 C C . GLU A 1 334 ? 0.911 19.710 22.026 1.00 40.75 334 GLU A C 1
ATOM 2748 O O . GLU A 1 334 ? 1.507 19.294 23.020 1.00 40.75 334 GLU A O 1
ATOM 2753 N N . ASN A 1 335 ? -0.242 19.157 21.639 1.00 40.62 335 ASN A N 1
ATOM 2754 C CA . ASN A 1 335 ? -0.799 17.979 22.306 1.00 40.62 335 ASN A CA 1
ATOM 2755 C C . ASN A 1 335 ? -0.059 16.697 21.894 1.00 40.62 335 ASN A C 1
ATOM 2757 O O . ASN A 1 335 ? 0.014 15.754 22.679 1.00 40.62 335 ASN A O 1
ATOM 2761 N N . PHE A 1 336 ? 0.511 16.672 20.689 1.00 40.72 336 PHE A N 1
ATOM 2762 C CA . PHE A 1 336 ? 1.373 15.602 20.199 1.00 40.72 336 PHE A CA 1
ATOM 2763 C C . PHE A 1 336 ? 2.694 15.525 20.982 1.00 40.72 336 PHE A C 1
ATOM 2765 O O . PHE A 1 336 ? 3.067 14.436 21.411 1.00 40.72 336 PHE A O 1
ATOM 2772 N N . GLU A 1 337 ? 3.351 16.657 21.262 1.00 38.78 337 GLU A N 1
ATOM 2773 C CA . GLU A 1 337 ? 4.570 16.689 22.090 1.00 38.78 337 GLU A CA 1
ATOM 2774 C C . GLU A 1 337 ? 4.335 16.153 23.509 1.00 38.78 337 GLU A C 1
ATOM 2776 O O . GLU A 1 337 ? 5.135 15.364 24.006 1.00 38.78 337 GLU A O 1
ATOM 2781 N N . LYS A 1 338 ? 3.202 16.492 24.137 1.00 41.50 338 LYS A N 1
ATOM 2782 C CA . LYS A 1 338 ? 2.857 15.992 25.481 1.00 41.50 338 LYS A CA 1
ATOM 2783 C C . LYS A 1 338 ? 2.689 14.473 25.532 1.00 41.50 338 LYS A C 1
ATOM 2785 O O . LYS A 1 338 ? 3.096 13.851 26.506 1.00 41.50 338 LYS A O 1
ATOM 2790 N N . VAL A 1 339 ? 2.129 13.874 24.477 1.00 38.72 339 VAL A N 1
ATOM 2791 C CA . VAL A 1 339 ? 1.952 12.414 24.360 1.00 38.72 339 VAL A CA 1
ATOM 2792 C C . VAL A 1 339 ? 3.283 11.682 24.151 1.00 38.72 339 VAL A C 1
ATOM 2794 O O . VAL A 1 339 ? 3.363 10.499 24.449 1.00 38.72 339 VAL A O 1
ATOM 2797 N N . LEU A 1 340 ? 4.325 12.352 23.649 1.00 32.66 340 LEU A N 1
ATOM 2798 C CA . LEU A 1 340 ? 5.661 11.759 23.504 1.00 32.66 340 LEU A CA 1
ATOM 2799 C C . LEU A 1 340 ? 6.456 11.742 24.817 1.00 32.66 340 LEU A C 1
ATOM 2801 O O . LEU A 1 340 ? 7.403 10.969 24.946 1.00 32.66 340 LEU A O 1
ATOM 2805 N N . THR A 1 341 ? 6.102 12.612 25.764 1.00 34.00 341 THR A N 1
ATOM 2806 C CA . THR A 1 341 ? 6.793 12.763 27.054 1.00 34.00 341 THR A CA 1
ATOM 2807 C C . THR A 1 341 ? 6.152 11.993 28.214 1.00 34.00 341 THR A C 1
ATOM 2809 O O . THR A 1 341 ? 6.767 11.900 29.276 1.00 34.00 341 THR A O 1
ATOM 2812 N N . GLU A 1 342 ? 4.942 11.459 28.022 1.00 31.80 342 GLU A N 1
ATOM 2813 C CA . GLU A 1 342 ? 4.214 10.574 28.952 1.00 31.80 342 GLU A CA 1
ATOM 2814 C C . GLU A 1 342 ? 4.284 9.114 28.491 1.00 31.80 342 GLU A C 1
ATOM 2816 O O . GLU A 1 342 ? 4.441 8.229 29.365 1.00 31.80 342 GLU A O 1
#

InterPro domains:
  IPR027417 P-loop containing nucleoside triphosphate hydrolase [G3DSA:3.40.50.300] (64-260)
  IPR027417 P-loop containing nucleoside triphosphate hydrolase [SSF52540] (62-241)
  IPR031314 Deoxynucleoside kinase domain [PF01712] (65-223)
  IPR050566 Deoxyribonucleoside Kinase [PTHR10513] (61-244)

Organism: Giardia intestinalis (strain P15) (NCBI:txid658858)

Secondary structure (DSSP, 8-state):
----------PPPS----TTS----HHHHHHTS-HHHHH-HHHHHHHH-S--SSPPPPEEEEEEEEEE--TTSSHHHHHHHHHHHHHHTT--EEEE--GGGSTTTTTTTS--HHHHHHSHHHHHHHHHHHHHHHHHHHHHHHHH-GGGTT-SEEEEES-GGGHHHHHHHHHHTTSS-HHHHHHHHHHHHHHHHHH-EEEEEEEEE---HHHHHHHHHHHHHH-GGGHHHHHTHHHHHHHHHHHHHTTT---------TT---SS-SHHHHHHHHHHHHSEEEEE-EEEEEE-TTS-EEEEEEETTEEEEHHHHHHHHHHHHHHHHTT-----HHHHHHHHH-